Protein AF-A0A7J7PFQ9-F1 (afdb_monomer)

Mean predicted aligned error: 21.82 Å

Solvent-accessible surface area (backbone atoms only — not comparable to full-atom values): 11476 Å² total; per-residue (Å²): 136,80,87,76,77,82,82,80,82,82,79,78,95,66,86,76,50,73,66,57,54,49,54,52,49,53,54,49,49,54,52,49,53,61,56,52,65,67,47,56,62,57,54,53,51,47,50,70,70,69,65,74,73,72,87,82,65,78,82,56,71,82,52,54,67,62,56,54,57,52,52,54,53,51,50,51,51,55,52,50,53,52,51,52,53,52,51,52,53,51,50,54,54,50,51,54,54,51,53,51,53,54,51,50,51,52,50,52,54,50,53,51,50,52,59,59,58,58,75,74,65,91,78,83,97,75,84,88,79,71,77,77,81,73,73,67,90,82,54,88,81,50,50,52,28,34,30,73,70,78,68,50,72,80,44,39,58,68,53,39,61,74,69,64,50,49,53,41,92,88,77,62,50,66,37,62,71,44,81,47,80,87,129

Secondary structure (DSSP, 8-state):
-------------S---HHHHHHHHHHHHHHHHHHHTTTHHHHHHHHHHTT---TT-TTSTTTHHHHHHHHHHHHHHHHHHHHHHHHHHHHHHHHHHHHHHHHHHHHHHHHHHHHHHTTS--------S-TTSSS-STTTTS--EEETTT----B-HHHHHHTTSSB-TTT--B--EEEPP--

pLDDT: mean 70.47, std 18.32, range [36.31, 97.44]

Structure (mmCIF, N/CA/C/O backbone):
data_AF-A0A7J7PFQ9-F1
#
_entry.id   AF-A0A7J7PFQ9-F1
#
loop_
_atom_site.group_PDB
_atom_site.id
_atom_site.type_symbol
_atom_site.label_atom_id
_atom_site.label_alt_id
_atom_site.label_comp_id
_atom_site.label_asym_id
_atom_site.label_entity_id
_atom_site.label_seq_id
_atom_site.pdbx_PDB_ins_code
_atom_site.Cartn_x
_atom_site.Cartn_y
_atom_site.Cartn_z
_atom_site.occupancy
_atom_site.B_iso_or_equiv
_atom_site.auth_seq_id
_atom_site.auth_comp_id
_atom_site.auth_asym_id
_atom_site.auth_atom_id
_atom_site.pdbx_PDB_model_num
ATOM 1 N N . ALA A 1 1 ? 5.786 27.442 20.365 1.00 38.25 1 ALA A N 1
ATOM 2 C CA . ALA A 1 1 ? 6.932 26.515 20.311 1.00 38.25 1 ALA A CA 1
ATOM 3 C C . ALA A 1 1 ? 7.517 26.595 21.694 1.00 38.25 1 ALA A C 1
ATOM 5 O O . ALA A 1 1 ? 8.146 27.590 22.030 1.00 38.25 1 ALA A O 1
ATOM 6 N N . ASP A 1 2 ? 7.086 25.662 22.530 1.00 43.66 2 ASP A N 1
ATOM 7 C CA . ASP A 1 2 ? 7.023 25.884 23.964 1.00 43.66 2 ASP A CA 1
ATOM 8 C C . ASP A 1 2 ? 8.195 25.126 24.584 1.00 43.66 2 ASP A C 1
ATOM 10 O O . ASP A 1 2 ? 8.177 23.898 24.684 1.00 43.66 2 ASP A O 1
ATOM 14 N N . ASP A 1 3 ? 9.240 25.876 24.935 1.00 50.66 3 ASP A N 1
ATOM 15 C CA . ASP A 1 3 ? 10.445 25.398 25.612 1.00 50.66 3 ASP A CA 1
ATOM 16 C C . ASP A 1 3 ? 10.119 25.009 27.060 1.00 50.66 3 ASP A C 1
ATOM 18 O O . ASP A 1 3 ? 10.359 25.746 28.015 1.00 50.66 3 ASP A O 1
ATOM 22 N N . SER A 1 4 ? 9.560 23.816 27.241 1.00 49.84 4 SER A N 1
ATOM 23 C CA . SER A 1 4 ? 9.434 23.176 28.553 1.00 49.84 4 SER A CA 1
ATOM 24 C C . SER A 1 4 ? 10.651 22.285 28.805 1.00 49.84 4 SER A C 1
ATOM 26 O O . SER A 1 4 ? 10.594 21.058 28.777 1.00 49.84 4 SER A O 1
ATOM 28 N N . GLY A 1 5 ? 11.800 22.924 29.035 1.00 45.38 5 GLY A N 1
ATOM 29 C CA . GLY A 1 5 ? 13.004 22.246 29.504 1.00 45.38 5 GLY A CA 1
ATOM 30 C C . GLY A 1 5 ? 12.821 21.750 30.941 1.00 45.38 5 GLY A C 1
ATOM 31 O O . GLY A 1 5 ? 12.887 22.535 31.884 1.00 45.38 5 GLY A O 1
ATOM 32 N N . CYS A 1 6 ? 12.606 20.445 31.128 1.00 42.72 6 CYS A N 1
ATOM 33 C CA . CYS A 1 6 ? 12.670 19.810 32.446 1.00 42.72 6 CYS A CA 1
ATOM 34 C C . CYS A 1 6 ? 14.102 19.895 32.994 1.00 42.72 6 CYS A C 1
ATOM 36 O O . CYS A 1 6 ? 14.990 19.165 32.554 1.00 42.72 6 CYS A O 1
ATOM 38 N N . GLN A 1 7 ? 14.331 20.767 33.977 1.00 38.94 7 GLN A N 1
ATOM 39 C CA . GLN A 1 7 ? 15.587 20.780 34.722 1.00 38.94 7 GLN A CA 1
ATOM 40 C C . GLN A 1 7 ? 15.621 19.603 35.703 1.00 38.94 7 GLN A C 1
ATOM 42 O O . GLN A 1 7 ? 14.862 19.555 36.669 1.00 38.94 7 GLN A O 1
ATOM 47 N N . VAL A 1 8 ? 16.523 18.652 35.461 1.00 41.69 8 VAL A N 1
ATOM 48 C CA . VAL A 1 8 ? 16.817 17.556 36.391 1.00 41.69 8 VAL A CA 1
ATOM 49 C C . VAL A 1 8 ? 17.930 18.017 37.330 1.00 41.69 8 VAL A C 1
ATOM 51 O O . VAL A 1 8 ? 19.089 18.138 36.933 1.00 41.69 8 VAL A O 1
ATOM 54 N N . LYS A 1 9 ? 17.578 18.297 38.587 1.00 55.91 9 LYS A N 1
ATOM 55 C CA . LYS A 1 9 ? 18.532 18.676 39.635 1.00 55.91 9 LYS A CA 1
ATOM 56 C C . LYS A 1 9 ? 19.170 17.413 40.221 1.00 55.91 9 LYS A C 1
ATOM 58 O O . LYS A 1 9 ? 18.553 16.713 41.017 1.00 55.91 9 LYS A O 1
ATOM 63 N N . VAL A 1 10 ? 20.411 17.124 39.832 1.00 53.06 10 VAL A N 1
ATOM 64 C CA . VAL A 1 10 ? 21.211 16.041 40.426 1.00 53.06 10 VAL A CA 1
ATOM 65 C C . VAL A 1 10 ? 21.859 16.560 41.709 1.00 53.06 10 VAL A C 1
ATOM 67 O O . VAL A 1 10 ? 22.799 17.353 41.665 1.00 53.06 10 VAL A O 1
ATOM 70 N N . VAL A 1 11 ? 21.346 16.130 42.861 1.00 54.56 11 VAL A N 1
ATOM 71 C CA . VAL A 1 11 ? 21.927 16.439 44.174 1.00 54.56 11 VAL A CA 1
ATOM 72 C C . VAL A 1 11 ? 23.019 15.408 44.473 1.00 54.56 11 VAL A C 1
ATOM 74 O O . VAL A 1 11 ? 22.751 14.211 44.551 1.00 54.56 11 VAL A O 1
ATOM 77 N N . ARG A 1 12 ? 24.275 15.860 44.591 1.00 49.03 12 ARG A N 1
ATOM 78 C CA . ARG A 1 12 ? 25.405 15.021 45.022 1.00 49.03 12 ARG A CA 1
ATOM 79 C C . ARG A 1 12 ? 25.336 14.799 46.532 1.00 49.03 12 ARG A C 1
ATOM 81 O O . ARG A 1 12 ? 25.173 15.755 47.282 1.00 49.03 12 ARG A O 1
ATOM 88 N N . GLY A 1 13 ? 25.499 13.538 46.936 1.00 51.62 13 GLY A N 1
ATOM 89 C CA . GLY A 1 13 ? 25.404 13.069 48.315 1.00 51.62 13 GLY A CA 1
ATOM 90 C C . GLY A 1 13 ? 26.334 13.812 49.268 1.00 51.62 13 GLY A C 1
ATOM 91 O O . GLY A 1 13 ? 27.550 13.636 49.237 1.00 51.62 13 GLY A O 1
ATOM 92 N N . ARG A 1 14 ? 25.728 14.623 50.132 1.00 52.62 14 ARG A N 1
ATOM 93 C CA . ARG A 1 14 ? 26.316 15.139 51.362 1.00 52.62 14 ARG A CA 1
ATOM 94 C C . ARG A 1 14 ? 25.204 15.072 52.402 1.00 52.62 14 ARG A C 1
ATOM 96 O O . ARG A 1 14 ? 24.177 15.699 52.194 1.00 52.62 14 ARG A O 1
ATOM 103 N N . GLU A 1 15 ? 25.397 14.206 53.396 1.00 60.62 15 GLU A N 1
ATOM 104 C CA . GLU A 1 15 ? 24.632 14.070 54.648 1.00 60.62 15 GLU A CA 1
ATOM 105 C C . GLU A 1 15 ? 23.188 14.588 54.568 1.00 60.62 15 GLU A C 1
ATOM 107 O O . GLU A 1 15 ? 22.884 15.698 54.999 1.00 60.62 15 GLU A O 1
ATOM 112 N N . ALA A 1 16 ? 22.301 13.780 53.977 1.00 55.41 16 ALA A N 1
ATOM 113 C CA . ALA A 1 16 ? 20.877 14.083 53.984 1.00 55.41 16 ALA A CA 1
ATOM 114 C C . ALA A 1 16 ? 20.414 14.170 55.442 1.00 55.41 16 ALA A C 1
ATOM 116 O O . ALA A 1 16 ? 20.502 13.193 56.192 1.00 55.41 16 ALA A O 1
ATOM 117 N N . ASN A 1 17 ? 19.943 15.351 55.842 1.00 71.06 17 ASN A N 1
ATOM 118 C CA . ASN A 1 17 ? 19.283 15.520 57.125 1.00 71.06 17 ASN A CA 1
ATOM 119 C C . ASN A 1 17 ? 18.086 14.563 57.184 1.00 71.06 17 ASN A C 1
ATOM 121 O O . ASN A 1 17 ? 17.382 14.363 56.195 1.00 71.06 17 ASN A O 1
ATOM 125 N N . LEU A 1 18 ? 17.843 13.978 58.357 1.00 73.56 18 LEU A N 1
ATOM 126 C CA . LEU A 1 18 ? 16.784 12.984 58.577 1.00 73.56 18 LEU A CA 1
ATOM 127 C C . LEU A 1 18 ? 15.396 13.513 58.147 1.00 73.56 18 LEU A C 1
ATOM 129 O O . LEU A 1 18 ? 14.551 12.751 57.682 1.00 73.56 18 LEU A O 1
ATOM 133 N N . SER A 1 19 ? 15.203 14.834 58.211 1.00 78.38 19 SER A N 1
ATOM 134 C CA . SER A 1 19 ? 14.019 15.545 57.719 1.00 78.38 19 SER A CA 1
ATOM 135 C C . SER A 1 19 ? 13.888 15.582 56.190 1.00 78.38 19 SER A C 1
ATOM 137 O O . SER A 1 19 ? 12.778 15.466 55.680 1.00 78.38 19 SER A O 1
ATOM 139 N N . GLU A 1 20 ? 14.986 15.702 55.439 1.00 77.50 20 GLU A N 1
ATOM 140 C CA . GLU A 1 20 ? 14.947 15.646 53.970 1.00 77.50 20 GLU A CA 1
ATOM 141 C C . GLU A 1 20 ? 14.653 14.225 53.484 1.00 77.50 20 GLU A C 1
ATOM 143 O O . GLU A 1 20 ? 13.899 14.043 52.531 1.00 77.50 20 GLU A O 1
ATOM 148 N N . LEU A 1 21 ? 15.185 13.209 54.173 1.00 78.31 21 LEU A N 1
ATOM 149 C CA . LEU A 1 21 ? 14.878 11.811 53.870 1.00 78.31 21 LEU A CA 1
ATOM 150 C C . LEU A 1 21 ? 13.391 11.499 54.106 1.00 78.31 21 LEU A C 1
ATOM 152 O O . LEU A 1 21 ? 12.777 10.811 53.292 1.00 78.31 21 LEU A O 1
ATOM 156 N N . ALA A 1 22 ? 12.806 12.040 55.180 1.00 83.50 22 ALA A N 1
ATOM 157 C CA . ALA A 1 22 ? 11.377 11.912 55.459 1.00 83.50 22 ALA A CA 1
ATOM 158 C C . ALA A 1 22 ? 10.523 12.563 54.358 1.00 83.50 22 ALA A C 1
ATOM 160 O O . ALA A 1 22 ? 9.613 11.921 53.841 1.00 83.50 22 ALA A O 1
ATOM 161 N N . ALA A 1 23 ? 10.877 13.775 53.918 1.00 85.12 23 ALA A N 1
ATOM 162 C CA . ALA A 1 23 ? 10.176 14.455 52.826 1.00 85.12 23 ALA A CA 1
ATOM 163 C C . ALA A 1 23 ? 10.271 13.683 51.495 1.00 85.12 23 ALA A C 1
ATOM 165 O O . ALA A 1 23 ? 9.302 13.599 50.738 1.00 85.12 23 ALA A O 1
ATOM 166 N N . VAL A 1 24 ? 11.425 13.069 51.210 1.00 83.06 24 VAL A N 1
ATOM 167 C CA . VAL A 1 24 ? 11.592 12.213 50.027 1.00 83.06 24 VAL A CA 1
ATOM 168 C C . VAL A 1 24 ? 10.737 10.947 50.135 1.00 83.06 24 VAL A C 1
ATOM 170 O O . VAL A 1 24 ? 10.110 10.566 49.146 1.00 83.06 24 VAL A O 1
ATOM 173 N N . LEU A 1 25 ? 10.657 10.317 51.311 1.00 85.62 25 LEU A N 1
ATOM 174 C CA . LEU A 1 25 ? 9.819 9.133 51.529 1.00 85.62 25 LEU A CA 1
ATOM 175 C C . LEU A 1 25 ? 8.327 9.445 51.390 1.00 85.62 25 LEU A C 1
ATOM 177 O O . LEU A 1 25 ? 7.631 8.706 50.697 1.00 85.62 25 LEU A O 1
ATOM 181 N N . GLU A 1 26 ? 7.852 10.558 51.952 1.00 86.62 26 GLU A N 1
ATOM 182 C CA . GLU A 1 26 ? 6.463 11.004 51.777 1.00 86.62 26 GLU A CA 1
ATOM 183 C C . GLU A 1 26 ? 6.148 11.271 50.301 1.00 86.62 26 GLU A C 1
ATOM 185 O O . GLU A 1 26 ? 5.133 10.800 49.787 1.00 86.62 26 GLU A O 1
ATOM 190 N N . SER A 1 27 ? 7.064 11.926 49.576 1.00 80.06 27 SER A N 1
ATOM 191 C CA . SER A 1 27 ? 6.895 12.159 48.136 1.00 80.06 27 SER A CA 1
ATOM 192 C C . SER A 1 27 ? 6.859 10.857 47.321 1.00 80.06 27 SER A C 1
ATOM 194 O O . SER A 1 27 ? 6.116 10.754 46.341 1.00 80.06 27 SER A O 1
ATOM 196 N N . GLN A 1 28 ? 7.618 9.832 47.731 1.00 80.19 28 GLN A N 1
ATOM 197 C CA . GLN A 1 28 ? 7.558 8.506 47.115 1.00 80.19 28 GLN A CA 1
ATOM 198 C C . GLN A 1 28 ? 6.255 7.781 47.440 1.00 80.19 28 GLN A C 1
ATOM 200 O O . GLN A 1 28 ? 5.709 7.099 46.571 1.00 80.19 28 GLN A O 1
ATOM 205 N N . GLN A 1 29 ? 5.758 7.918 48.666 1.00 81.56 29 GLN A N 1
ATOM 206 C CA . GLN A 1 29 ? 4.527 7.276 49.096 1.00 81.56 29 GLN A CA 1
ATOM 207 C C . GLN A 1 29 ? 3.319 7.867 48.362 1.00 81.56 29 GLN A C 1
ATOM 209 O O . GLN A 1 29 ? 2.530 7.113 47.800 1.00 81.56 29 GLN A O 1
ATOM 214 N N . GLU A 1 30 ? 3.256 9.193 48.208 1.00 81.56 30 GLU A N 1
ATOM 215 C CA . GLU A 1 30 ? 2.220 9.845 47.399 1.00 81.56 3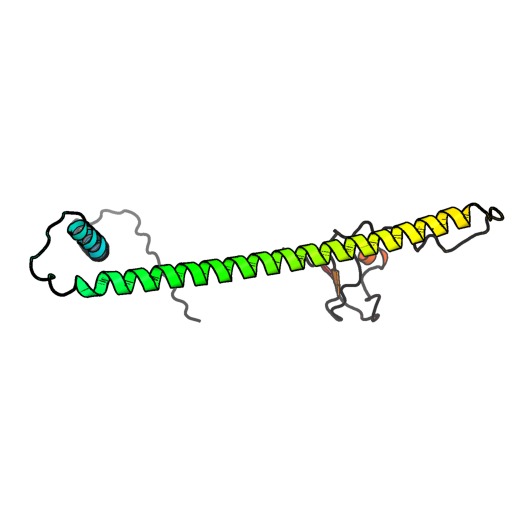0 GLU A CA 1
ATOM 216 C C . GLU A 1 30 ? 2.314 9.458 45.909 1.00 81.56 30 GLU A C 1
ATOM 218 O O . GLU A 1 30 ? 1.300 9.260 45.232 1.00 81.56 30 GLU A O 1
ATOM 223 N N . TYR A 1 31 ? 3.532 9.304 45.374 1.00 75.31 31 TYR A N 1
ATOM 224 C CA . TYR A 1 31 ? 3.727 8.818 44.006 1.00 75.31 31 TYR A CA 1
ATOM 225 C C . TYR A 1 31 ? 3.228 7.376 43.827 1.00 75.31 31 TYR A C 1
ATOM 227 O O . TYR A 1 31 ? 2.591 7.069 42.814 1.00 75.31 31 TYR A O 1
ATOM 235 N N . ASN A 1 32 ? 3.483 6.503 44.805 1.00 74.44 32 ASN A N 1
ATOM 236 C CA . ASN A 1 32 ? 2.987 5.129 44.800 1.00 74.44 32 ASN A CA 1
ATOM 237 C C . ASN A 1 32 ? 1.455 5.083 44.918 1.00 74.44 32 ASN A C 1
ATOM 239 O O . ASN A 1 32 ? 0.825 4.400 44.113 1.00 74.44 32 ASN A O 1
ATOM 243 N N . ASP A 1 33 ? 0.843 5.895 45.782 1.00 73.8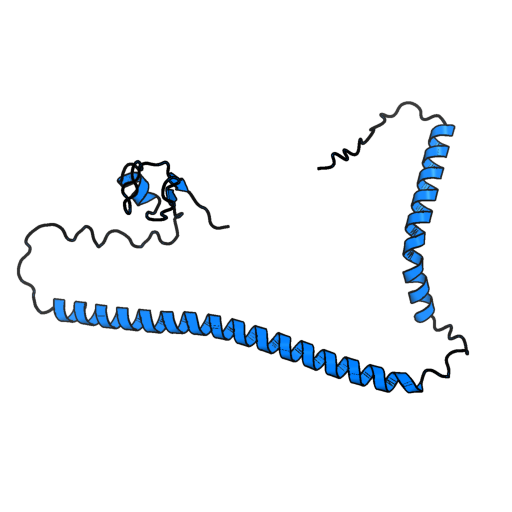1 33 ASP A N 1
ATOM 244 C CA . ASP A 1 33 ? -0.621 5.976 45.903 1.00 73.81 33 ASP A CA 1
ATOM 245 C C . ASP A 1 33 ? -1.283 6.468 44.601 1.00 73.81 33 ASP A C 1
ATOM 247 O O . ASP A 1 33 ? -2.296 5.920 44.151 1.00 73.81 33 ASP A O 1
ATOM 251 N N . ARG A 1 34 ? -0.682 7.448 43.903 1.00 73.12 34 ARG A N 1
ATOM 252 C CA . ARG A 1 34 ? -1.160 7.867 42.568 1.00 73.12 34 ARG A CA 1
ATOM 253 C C . ARG A 1 34 ? -0.965 6.792 41.498 1.00 73.12 34 ARG A C 1
ATOM 255 O O . ARG A 1 34 ? -1.749 6.734 40.545 1.00 73.12 34 ARG A O 1
ATOM 262 N N . ARG A 1 35 ? 0.076 5.962 41.611 1.00 63.34 35 ARG A N 1
ATOM 263 C CA . ARG A 1 35 ? 0.323 4.839 40.695 1.00 63.34 35 ARG A CA 1
ATOM 264 C C . ARG A 1 35 ? -0.707 3.728 40.901 1.00 63.34 35 ARG A C 1
ATOM 266 O O . ARG A 1 35 ? -1.243 3.221 39.911 1.00 63.34 35 ARG A O 1
ATOM 273 N N . ASP A 1 36 ? -1.035 3.409 42.146 1.00 61.03 36 ASP A N 1
ATOM 274 C CA . ASP A 1 36 ? -1.992 2.355 42.491 1.00 61.03 36 ASP A CA 1
ATOM 275 C C . ASP A 1 36 ? -3.451 2.781 42.264 1.00 61.03 36 ASP A C 1
ATOM 277 O O . ASP A 1 36 ? -4.284 1.951 41.894 1.00 61.03 36 ASP A O 1
ATOM 281 N N . GLY A 1 37 ? -3.751 4.087 42.274 1.00 57.50 37 GLY A N 1
ATOM 282 C CA . GLY A 1 37 ? -5.037 4.628 41.812 1.00 57.50 37 GLY A CA 1
ATOM 283 C C . GLY A 1 37 ? -5.394 4.276 40.354 1.00 57.50 37 GLY A C 1
ATOM 284 O O . GLY A 1 37 ? -6.573 4.205 40.004 1.00 57.50 37 GLY A O 1
ATOM 285 N N . ARG A 1 38 ? -4.407 3.967 39.493 1.00 51.22 38 ARG A N 1
ATOM 286 C CA . ARG A 1 38 ? -4.648 3.438 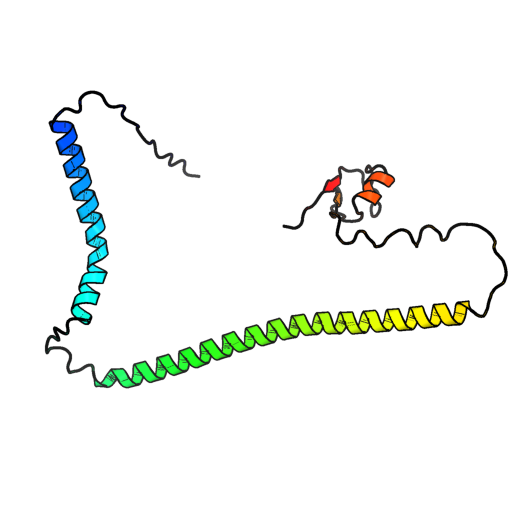38.131 1.00 51.22 38 ARG A CA 1
ATOM 287 C C . ARG A 1 38 ? -4.902 1.925 38.088 1.00 51.22 38 ARG A C 1
ATOM 289 O O . ARG A 1 38 ? -5.435 1.445 37.086 1.00 51.22 38 ARG A O 1
ATOM 296 N N . GLN A 1 39 ? -4.586 1.175 39.148 1.00 49.62 39 GLN A N 1
ATOM 297 C CA . GLN A 1 39 ? -4.822 -0.276 39.228 1.00 49.62 39 GLN A CA 1
ATOM 298 C C . GLN A 1 39 ? -6.235 -0.662 39.704 1.00 49.62 39 GLN A C 1
ATOM 300 O O . GLN A 1 39 ? -6.595 -1.839 39.654 1.00 49.62 39 GLN A O 1
ATOM 305 N N . SER A 1 40 ? -7.091 0.305 40.058 1.00 53.53 40 SER A N 1
ATOM 306 C CA . SER A 1 40 ? -8.512 0.073 40.396 1.00 53.53 40 SER A CA 1
ATOM 307 C C . SER A 1 40 ? -9.301 -0.650 39.280 1.00 53.53 40 SER A C 1
ATOM 309 O O . SER A 1 40 ? -10.247 -1.403 39.535 1.00 53.53 40 SER A O 1
ATOM 311 N N . THR A 1 41 ? -8.855 -0.532 38.025 1.00 56.09 41 THR A N 1
ATOM 312 C CA . THR A 1 41 ? -9.438 -1.269 36.892 1.00 56.09 41 THR A CA 1
ATOM 313 C C . THR A 1 41 ? -9.156 -2.774 36.947 1.00 56.09 41 THR A C 1
ATOM 315 O O . THR A 1 41 ? -10.035 -3.564 36.609 1.00 56.09 41 THR A O 1
ATOM 318 N N . LEU A 1 42 ? -7.988 -3.203 37.440 1.00 54.56 42 LEU A N 1
ATOM 319 C CA . LEU A 1 42 ? -7.659 -4.626 37.577 1.00 54.56 42 LEU A CA 1
ATOM 320 C C . LEU A 1 42 ? -8.345 -5.275 38.782 1.00 54.56 42 LEU A C 1
ATOM 322 O O . LEU A 1 42 ? -8.733 -6.437 38.688 1.00 54.56 42 LEU A O 1
ATOM 326 N N . GLN A 1 43 ? -8.591 -4.536 39.869 1.00 55.44 43 GLN A N 1
ATOM 327 C CA . GLN A 1 43 ? -9.437 -5.035 40.964 1.00 55.44 43 GLN A CA 1
ATOM 328 C C . GLN A 1 43 ? -10.895 -5.225 40.525 1.00 55.44 43 GLN A C 1
ATOM 330 O O . GLN A 1 43 ? -11.522 -6.215 40.900 1.00 55.44 43 GLN A O 1
ATOM 335 N N . THR A 1 44 ? -11.410 -4.343 39.662 1.00 58.41 44 THR A N 1
ATOM 336 C CA . THR A 1 44 ? -12.746 -4.503 39.061 1.00 58.41 44 THR A CA 1
ATOM 337 C C . THR A 1 44 ? -12.815 -5.766 38.192 1.00 58.41 44 THR A C 1
ATOM 339 O O . THR A 1 44 ? -13.779 -6.524 38.269 1.00 58.41 44 THR A O 1
ATOM 342 N N . VAL A 1 45 ? -11.765 -6.055 37.414 1.00 60.34 45 VAL A N 1
ATOM 343 C CA . VAL A 1 45 ? -11.672 -7.305 36.635 1.00 60.34 45 VAL A CA 1
ATOM 344 C C . VAL A 1 45 ? -11.534 -8.527 37.551 1.00 60.34 45 VAL A C 1
ATOM 346 O O . VAL A 1 45 ? -12.168 -9.549 37.299 1.00 60.34 45 VAL A O 1
ATOM 349 N N . GLY A 1 46 ? -10.789 -8.414 38.653 1.00 59.00 46 GLY A N 1
ATOM 350 C CA . GLY A 1 46 ? -10.689 -9.452 39.678 1.00 59.00 46 GLY A CA 1
ATOM 351 C C . GLY A 1 46 ? -12.045 -9.814 40.289 1.00 59.00 46 GLY A C 1
ATOM 352 O O . GLY A 1 46 ? -12.353 -10.997 40.399 1.00 59.00 46 GLY A O 1
ATOM 353 N N . GLN A 1 47 ? -12.894 -8.826 40.593 1.00 57.09 47 GLN A N 1
ATOM 354 C CA . GLN A 1 47 ? -14.252 -9.060 41.109 1.00 57.09 47 GLN A CA 1
ATOM 355 C C . GLN A 1 47 ? -15.214 -9.668 40.073 1.00 57.09 47 GLN A C 1
ATOM 357 O O . GLN A 1 47 ? -16.119 -10.415 40.442 1.00 57.09 47 GLN A O 1
ATOM 362 N N . ILE A 1 48 ? -15.003 -9.411 38.777 1.00 59.94 48 ILE A N 1
ATOM 363 C CA . ILE A 1 48 ? -15.761 -10.060 37.692 1.00 59.94 48 ILE A CA 1
ATOM 364 C C . ILE A 1 48 ? -15.363 -11.541 37.553 1.00 59.94 48 ILE A C 1
ATOM 366 O O . ILE A 1 48 ? -16.204 -12.374 37.214 1.00 59.94 48 ILE A O 1
ATOM 370 N N . ILE A 1 49 ? -14.106 -11.888 37.849 1.00 62.75 49 ILE A N 1
ATOM 371 C CA . ILE A 1 49 ? -13.588 -13.262 37.760 1.00 62.75 49 ILE A CA 1
ATOM 372 C C . ILE A 1 49 ? -13.910 -14.080 39.025 1.00 62.75 49 ILE A C 1
ATOM 374 O O . ILE A 1 49 ? -14.184 -15.273 38.916 1.00 62.75 49 ILE A O 1
ATOM 378 N N . THR A 1 50 ? -13.941 -13.471 40.217 1.00 60.88 50 THR A N 1
ATOM 379 C CA . THR A 1 50 ? -14.164 -14.184 41.495 1.00 60.88 50 THR A CA 1
ATOM 380 C C . THR A 1 50 ? -15.632 -14.459 41.843 1.00 60.88 50 THR A C 1
ATOM 382 O O . THR A 1 50 ? -15.919 -14.985 42.915 1.00 60.88 50 THR A O 1
ATOM 385 N N . GLY A 1 51 ? -16.579 -14.189 40.939 1.00 49.00 51 GLY A N 1
ATOM 386 C CA . GLY A 1 51 ? -17.929 -14.764 41.026 1.00 49.00 51 GLY A CA 1
ATOM 387 C C . GLY A 1 51 ? -18.835 -14.200 42.128 1.00 49.00 51 GLY A C 1
ATOM 388 O O . GLY A 1 51 ? -19.879 -14.789 42.407 1.00 49.00 51 GLY A O 1
ATOM 389 N N . GLY A 1 52 ? -18.501 -13.048 42.716 1.00 51.50 52 GLY A N 1
ATOM 390 C CA . GLY A 1 52 ? -19.377 -12.311 43.634 1.00 51.50 52 GLY A CA 1
ATOM 391 C C . GLY A 1 52 ? -20.554 -11.667 42.894 1.00 51.50 52 GLY A C 1
ATOM 392 O O . GLY A 1 52 ? -20.570 -10.464 42.646 1.00 51.50 52 GLY A O 1
ATOM 393 N N . ARG A 1 53 ? -21.529 -12.473 42.468 1.00 53.16 53 ARG A N 1
ATOM 394 C CA . ARG A 1 53 ? -22.675 -12.021 41.670 1.00 53.16 53 ARG A CA 1
ATOM 395 C C . ARG A 1 53 ? -23.727 -11.394 42.592 1.00 53.16 53 ARG A C 1
ATOM 397 O O . ARG A 1 53 ? -24.534 -12.102 43.182 1.00 53.16 53 ARG A O 1
ATOM 404 N N . HIS A 1 54 ? -23.735 -10.065 42.710 1.00 54.12 54 HIS A N 1
ATOM 405 C CA . HIS A 1 54 ? -24.836 -9.352 43.363 1.00 54.12 54 HIS A CA 1
ATOM 406 C C . HIS A 1 54 ? -26.153 -9.601 42.607 1.00 54.12 54 HIS A C 1
ATOM 408 O O . HIS A 1 54 ? -26.251 -9.418 41.392 1.00 54.12 54 HIS A O 1
ATOM 414 N N . GLU A 1 55 ? -27.180 -9.996 43.353 1.00 58.66 55 GLU A N 1
ATOM 415 C CA . GLU A 1 55 ? -28.490 -10.501 42.908 1.00 58.66 55 GLU A CA 1
ATOM 416 C C . GLU A 1 55 ? -29.376 -9.476 42.158 1.00 58.66 55 GLU A C 1
ATOM 418 O O . GLU A 1 55 ? -30.517 -9.755 41.795 1.00 58.66 55 GLU A O 1
ATOM 423 N N . GLY A 1 56 ? -28.855 -8.278 41.871 1.00 56.47 56 GLY A N 1
ATOM 424 C CA . GLY A 1 56 ? -29.615 -7.155 41.315 1.00 56.47 56 GLY A CA 1
ATOM 425 C C . GLY A 1 56 ? -29.817 -7.152 39.794 1.00 56.47 56 GLY A C 1
ATOM 426 O O . GLY A 1 56 ? -30.619 -6.363 39.298 1.00 56.47 56 GLY A O 1
ATOM 427 N N . HIS A 1 57 ? -29.138 -8.010 39.023 1.00 51.59 57 HIS A N 1
ATOM 428 C CA . HIS A 1 57 ? -29.071 -7.866 37.556 1.00 51.59 57 HIS A CA 1
ATOM 429 C C . HIS A 1 57 ? -29.920 -8.864 36.747 1.00 51.59 57 HIS A C 1
ATOM 431 O O . HIS A 1 57 ? -29.613 -9.173 35.600 1.00 51.59 57 HIS A O 1
ATOM 437 N N . ARG A 1 58 ? -31.036 -9.356 37.299 1.00 55.16 58 ARG A N 1
ATOM 438 C CA . ARG A 1 58 ? -31.883 -10.370 36.633 1.00 55.16 58 ARG A CA 1
ATOM 439 C C . ARG A 1 58 ? -32.752 -9.843 35.475 1.00 55.16 58 ARG A C 1
ATOM 441 O O . ARG A 1 58 ? -33.362 -10.624 34.754 1.00 55.16 58 ARG A O 1
ATOM 448 N N . LYS A 1 59 ? -32.827 -8.521 35.261 1.00 58.69 59 LYS A N 1
ATOM 449 C CA . LYS A 1 59 ? -33.659 -7.917 34.194 1.00 58.69 59 LYS A CA 1
ATOM 450 C C . LYS A 1 59 ? -32.945 -7.735 32.845 1.00 58.69 59 LYS A C 1
ATOM 452 O O . LYS A 1 59 ? -33.623 -7.491 31.851 1.00 58.69 59 LYS A O 1
ATOM 457 N N . THR A 1 60 ? -31.620 -7.883 32.767 1.00 56.88 60 THR A N 1
ATOM 458 C CA . THR A 1 60 ? -30.853 -7.676 31.518 1.00 56.88 60 THR A CA 1
ATOM 459 C C . THR A 1 60 ? -30.604 -8.943 30.700 1.00 56.88 60 THR A C 1
ATOM 461 O O . THR A 1 60 ? -30.146 -8.843 29.562 1.00 56.88 60 THR A O 1
ATOM 464 N N . GLU A 1 61 ? -30.974 -10.126 31.199 1.00 55.66 61 GLU A N 1
ATOM 465 C CA . GLU A 1 61 ? -30.741 -11.398 30.495 1.00 55.66 61 GLU A CA 1
ATOM 466 C C . GLU A 1 61 ? -31.472 -11.493 29.143 1.00 55.66 61 GLU A C 1
ATOM 468 O O . GLU A 1 61 ? -31.033 -12.208 28.246 1.00 55.66 61 GLU A O 1
ATOM 473 N N . LYS A 1 62 ? -32.530 -10.695 28.936 1.00 60.28 62 LYS A N 1
ATOM 474 C CA . LYS A 1 62 ? -33.278 -10.656 27.669 1.00 60.28 62 LYS A CA 1
ATOM 475 C C . LYS A 1 62 ? -32.565 -9.900 26.536 1.00 60.28 62 LYS A C 1
ATOM 477 O O . LYS A 1 62 ? -32.928 -10.092 25.380 1.00 60.28 62 LYS A O 1
ATOM 482 N N . PHE A 1 63 ? -31.558 -9.069 26.829 1.00 60.88 63 PHE A N 1
ATOM 483 C CA . PHE A 1 63 ? -30.875 -8.242 25.815 1.00 60.88 63 PHE A CA 1
ATOM 484 C C . PHE A 1 63 ? -29.533 -8.817 25.331 1.00 60.88 63 PHE A C 1
ATOM 486 O O . PHE A 1 63 ? -29.045 -8.432 24.268 1.00 60.88 63 PHE A O 1
ATOM 493 N N . LEU A 1 64 ? -28.967 -9.788 26.055 1.00 61.44 64 LEU A N 1
ATOM 494 C CA . LEU A 1 64 ? -27.737 -10.494 25.679 1.00 61.44 64 LEU A CA 1
ATOM 495 C C . LEU A 1 64 ? -27.775 -11.172 24.291 1.00 61.44 64 LEU A C 1
ATOM 497 O O . LEU A 1 64 ? -26.794 -11.031 23.556 1.00 61.44 64 LEU A O 1
ATOM 501 N N . PRO A 1 65 ? -28.860 -11.857 23.865 1.00 71.12 65 PRO A N 1
ATOM 502 C CA . PRO A 1 65 ? -28.851 -12.534 22.567 1.00 71.12 65 PRO A CA 1
ATOM 503 C C . PRO A 1 65 ? -28.839 -11.546 21.394 1.00 71.12 65 PRO A C 1
ATOM 505 O O . PRO A 1 65 ? -28.227 -11.818 20.364 1.00 71.12 65 PRO A O 1
ATOM 508 N N . VAL A 1 66 ? -29.455 -10.370 21.557 1.00 77.50 66 VAL A N 1
ATOM 509 C CA . VAL A 1 66 ? -29.500 -9.345 20.504 1.00 77.50 66 VAL A CA 1
ATOM 510 C C . VAL A 1 66 ? -28.114 -8.736 20.288 1.00 77.50 66 VAL A C 1
ATOM 512 O O . VAL A 1 66 ? -27.674 -8.599 19.146 1.00 77.50 66 VAL A O 1
ATOM 515 N N . GLY A 1 67 ? -27.390 -8.443 21.373 1.00 77.25 67 GLY A N 1
ATOM 516 C CA . GLY A 1 67 ? -26.019 -7.933 21.293 1.00 77.25 67 GLY A CA 1
ATOM 517 C C . GLY A 1 67 ? -25.062 -8.908 20.601 1.00 77.25 67 GLY A C 1
ATOM 518 O O . GLY A 1 67 ? -24.281 -8.495 19.745 1.00 77.25 67 GLY A O 1
ATOM 519 N N . ALA A 1 68 ? -25.169 -10.206 20.904 1.00 83.7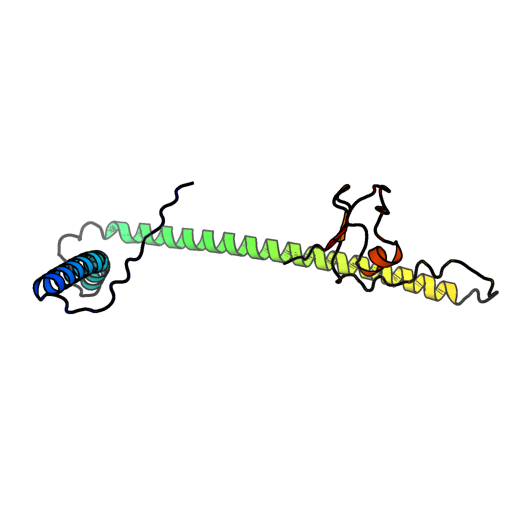5 68 ALA A N 1
ATOM 520 C CA . ALA A 1 68 ? -24.306 -11.236 20.325 1.00 83.75 68 ALA A CA 1
ATOM 521 C C . ALA A 1 68 ? -24.492 -11.397 18.804 1.00 83.75 68 ALA A C 1
ATOM 523 O O . ALA A 1 68 ? -23.521 -11.537 18.064 1.00 83.75 68 ALA A O 1
ATOM 524 N N . VAL A 1 69 ? -25.729 -11.334 18.302 1.00 87.12 69 VAL A N 1
ATOM 525 C CA . VAL A 1 69 ? -25.984 -11.458 16.855 1.00 87.12 69 VAL A CA 1
ATOM 526 C C . VAL A 1 69 ? -25.425 -10.255 16.084 1.00 87.12 69 VAL A C 1
ATOM 528 O O . VAL A 1 69 ? -24.900 -10.415 14.978 1.00 87.12 69 VAL A O 1
ATOM 531 N N . ILE A 1 70 ? -25.499 -9.052 16.661 1.00 88.19 70 ILE A N 1
ATOM 532 C CA . ILE A 1 70 ? -24.993 -7.826 16.028 1.00 88.19 70 ILE A CA 1
ATOM 533 C C . ILE A 1 70 ? -23.463 -7.851 15.936 1.00 88.19 70 ILE A C 1
ATOM 535 O O . ILE A 1 70 ? -22.914 -7.553 14.873 1.00 88.19 70 ILE A O 1
ATOM 539 N N . THR A 1 71 ? -22.764 -8.250 17.002 1.00 88.75 71 THR A N 1
ATOM 540 C CA . THR A 1 71 ? -21.292 -8.291 17.005 1.00 88.75 71 THR A CA 1
ATOM 541 C C . THR A 1 71 ? -20.743 -9.331 16.033 1.00 88.75 71 THR A C 1
ATOM 543 O O . THR A 1 71 ? -19.798 -9.032 15.304 1.00 88.75 71 THR A O 1
ATOM 546 N N . VAL A 1 72 ? -21.369 -10.510 15.934 1.00 89.75 72 VAL A N 1
ATOM 547 C CA . VAL A 1 72 ? -20.970 -11.549 14.968 1.00 89.75 72 VAL A CA 1
ATOM 548 C C . VAL A 1 72 ? -21.152 -11.064 13.527 1.00 89.75 72 VAL A C 1
ATOM 550 O O . VAL A 1 72 ? -20.262 -11.251 12.695 1.00 89.75 72 VAL A O 1
ATOM 553 N N . ARG A 1 73 ? -22.267 -10.385 13.225 1.00 90.81 73 ARG A N 1
ATOM 554 C CA . ARG A 1 73 ? -22.519 -9.827 11.885 1.00 90.81 73 ARG A CA 1
ATOM 555 C C . ARG A 1 73 ? -21.543 -8.713 11.517 1.00 90.81 73 ARG A C 1
ATOM 557 O O . ARG A 1 73 ? -21.052 -8.696 10.389 1.00 90.81 73 ARG A O 1
ATOM 564 N N . LEU A 1 74 ? -21.236 -7.816 12.453 1.00 90.88 74 LEU A N 1
ATOM 565 C CA . LEU A 1 74 ? -20.252 -6.752 12.241 1.00 90.88 74 LEU A CA 1
ATOM 566 C C . LEU A 1 74 ? -18.843 -7.316 12.044 1.00 90.88 74 LEU A C 1
ATOM 568 O O . LEU A 1 74 ? -18.138 -6.881 11.137 1.00 90.88 74 LEU A O 1
ATOM 572 N N . ALA A 1 75 ? -18.450 -8.319 12.833 1.00 92.31 75 ALA A N 1
ATOM 573 C CA . ALA A 1 75 ? -17.157 -8.979 12.691 1.00 92.31 75 ALA A CA 1
ATOM 574 C C . ALA A 1 75 ? -17.000 -9.641 11.311 1.00 92.31 75 ALA A C 1
ATOM 576 O O . ALA A 1 75 ? -15.967 -9.474 10.662 1.00 92.31 75 ALA A O 1
ATOM 577 N N . TRP A 1 76 ? -18.042 -10.323 10.822 1.00 93.25 76 TRP A N 1
ATOM 578 C CA . TRP A 1 76 ? -18.057 -10.897 9.472 1.00 93.25 76 TRP A CA 1
ATOM 579 C C . TRP A 1 76 ? -17.950 -9.836 8.374 1.00 93.25 76 TRP A C 1
ATOM 581 O O . TRP A 1 76 ? -17.182 -10.010 7.429 1.00 93.25 76 TRP A O 1
ATOM 591 N N . TRP A 1 77 ? -18.670 -8.719 8.503 1.00 95.56 77 TRP A N 1
ATOM 592 C CA . TRP A 1 77 ? -18.594 -7.615 7.542 1.00 95.56 77 TRP A CA 1
ATOM 593 C C . TRP A 1 77 ? -17.204 -6.978 7.498 1.00 95.56 77 TRP A C 1
ATOM 595 O O . TRP A 1 77 ? -16.634 -6.812 6.420 1.00 95.56 77 TRP A O 1
ATOM 605 N N . LEU A 1 78 ? -16.629 -6.665 8.659 1.00 92.81 78 LEU A N 1
ATOM 606 C CA . LEU A 1 78 ? -15.298 -6.064 8.751 1.00 92.81 78 LEU A CA 1
ATOM 607 C C . LEU A 1 78 ? -14.212 -7.018 8.236 1.00 92.81 78 LEU A C 1
ATOM 609 O O . LEU A 1 78 ? -13.335 -6.598 7.478 1.00 92.81 78 LEU A O 1
ATOM 613 N N . GLY A 1 79 ? -14.310 -8.309 8.570 1.00 94.38 79 GLY A N 1
ATOM 614 C CA . GLY A 1 79 ? -13.420 -9.343 8.044 1.00 94.38 79 GLY A CA 1
ATOM 615 C C . GLY A 1 79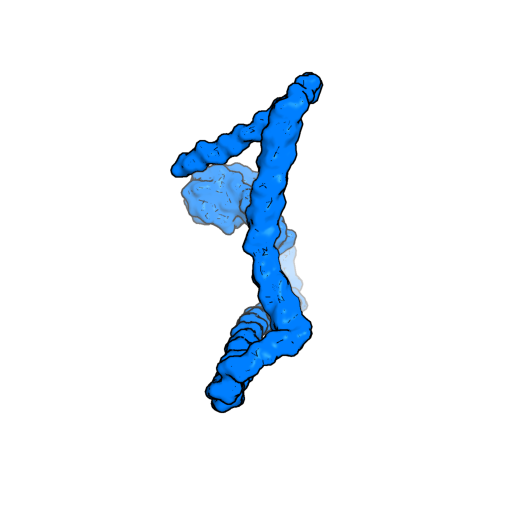 ? -13.530 -9.499 6.523 1.00 94.38 79 GLY A C 1
ATOM 616 O O . GLY A 1 79 ? -12.513 -9.548 5.827 1.00 94.38 79 GLY A O 1
ATOM 617 N N . GLY A 1 80 ? -14.754 -9.505 5.988 1.00 96.00 80 GLY A N 1
ATOM 618 C CA . GLY A 1 80 ? -15.015 -9.604 4.552 1.00 96.00 80 GLY A CA 1
ATOM 619 C C . GLY A 1 80 ? -14.472 -8.410 3.763 1.00 96.00 80 GLY A C 1
ATOM 620 O O . GLY A 1 80 ? -13.774 -8.596 2.764 1.00 96.00 80 GLY A O 1
ATOM 621 N N . VAL A 1 81 ? -14.722 -7.184 4.235 1.00 96.12 81 VAL A N 1
ATOM 622 C CA . VAL A 1 81 ? -14.220 -5.956 3.593 1.00 96.12 81 VAL A CA 1
ATOM 623 C C . VAL A 1 81 ? -12.691 -5.899 3.637 1.00 96.12 81 VAL A C 1
ATOM 625 O O . VAL A 1 81 ? -12.061 -5.611 2.618 1.00 96.12 81 VAL A O 1
ATOM 628 N N . GLY A 1 82 ? -12.079 -6.223 4.781 1.00 95.38 82 GLY A N 1
ATOM 629 C CA . GLY A 1 82 ? -10.621 -6.271 4.912 1.00 95.38 82 GLY A CA 1
ATOM 630 C C . GLY A 1 82 ? -9.977 -7.272 3.947 1.00 95.38 82 GLY A C 1
ATOM 631 O O . GLY A 1 82 ? -9.042 -6.924 3.221 1.00 95.38 82 GLY A O 1
ATOM 632 N N . SER A 1 83 ? -10.527 -8.488 3.872 1.00 95.50 83 SER A N 1
ATOM 633 C CA . SER A 1 83 ? -10.074 -9.525 2.936 1.00 95.50 83 SER A CA 1
ATOM 634 C C . SER A 1 83 ? -10.189 -9.072 1.473 1.00 95.50 83 SER A C 1
ATOM 636 O O . SER A 1 83 ? -9.230 -9.183 0.704 1.00 95.50 83 SER A O 1
ATOM 638 N N . LEU A 1 84 ? -11.315 -8.456 1.091 1.00 96.38 84 LEU A N 1
ATOM 639 C CA . LEU A 1 84 ? -11.531 -7.947 -0.266 1.00 96.38 84 LEU A CA 1
ATOM 640 C C . LEU A 1 84 ? -10.488 -6.892 -0.670 1.00 96.38 84 LEU A C 1
ATOM 642 O O . LEU A 1 84 ? -9.984 -6.912 -1.797 1.00 96.38 84 LEU A O 1
ATOM 646 N N . LEU A 1 85 ? -10.131 -5.982 0.241 1.00 96.00 85 LEU A N 1
ATOM 647 C CA . LEU A 1 85 ? -9.113 -4.960 -0.019 1.00 96.00 85 LEU A CA 1
ATOM 648 C C . LEU A 1 85 ? -7.718 -5.568 -0.210 1.00 96.00 85 LEU A C 1
ATOM 650 O O . LEU A 1 85 ? -6.982 -5.134 -1.103 1.00 96.00 85 LEU A O 1
ATOM 654 N N . LEU A 1 86 ? -7.366 -6.597 0.568 1.00 95.88 86 LEU A N 1
ATOM 655 C CA . LEU A 1 86 ? -6.102 -7.323 0.416 1.00 95.88 86 LEU A CA 1
ATOM 656 C C . LEU A 1 86 ? -6.019 -8.022 -0.944 1.00 95.88 86 LEU A C 1
ATOM 658 O O . LEU A 1 86 ? -5.034 -7.840 -1.664 1.00 95.88 86 LEU A O 1
ATOM 662 N N . VAL A 1 87 ? -7.077 -8.736 -1.341 1.00 97.44 87 VAL A N 1
ATOM 663 C CA . VAL A 1 87 ? -7.158 -9.394 -2.655 1.00 97.44 87 VAL A CA 1
ATOM 664 C C . VAL A 1 87 ? -7.030 -8.370 -3.779 1.00 97.44 87 VAL A C 1
ATOM 666 O O . VAL A 1 87 ? -6.254 -8.565 -4.712 1.00 97.44 87 VAL A O 1
ATOM 669 N N . ARG A 1 88 ? -7.723 -7.231 -3.682 1.00 97.19 88 ARG A N 1
ATOM 670 C CA . ARG A 1 88 ? -7.688 -6.185 -4.713 1.00 97.19 88 ARG A CA 1
ATOM 671 C C . ARG A 1 88 ? -6.299 -5.549 -4.846 1.00 97.19 88 ARG A C 1
ATOM 673 O O . ARG A 1 88 ? -5.846 -5.280 -5.962 1.00 97.19 88 ARG A O 1
ATOM 680 N N . LYS A 1 89 ? -5.597 -5.341 -3.728 1.00 95.81 89 LYS A N 1
ATOM 681 C CA . LYS A 1 89 ? -4.215 -4.834 -3.716 1.00 95.81 89 LYS A CA 1
ATOM 682 C C . LYS A 1 89 ? -3.240 -5.847 -4.321 1.00 95.81 89 LYS A C 1
ATOM 684 O O . LYS A 1 89 ? -2.423 -5.465 -5.162 1.00 95.81 89 LYS A O 1
ATOM 689 N N . ALA A 1 90 ? -3.360 -7.123 -3.952 1.00 96.50 90 ALA A N 1
ATOM 690 C CA . ALA A 1 90 ? -2.550 -8.204 -4.509 1.00 96.50 90 ALA A CA 1
ATOM 691 C C . ALA A 1 90 ? -2.792 -8.378 -6.018 1.00 96.50 90 ALA A C 1
ATOM 693 O O . ALA A 1 90 ? -1.836 -8.435 -6.790 1.00 96.50 90 ALA A O 1
ATOM 694 N N . ALA A 1 91 ? -4.054 -8.349 -6.457 1.00 97.19 91 ALA A N 1
ATOM 695 C CA . ALA A 1 91 ? -4.433 -8.435 -7.865 1.00 97.19 91 ALA A CA 1
ATOM 696 C C . ALA A 1 91 ? -3.852 -7.278 -8.689 1.00 97.19 91 ALA A C 1
ATOM 698 O O . ALA A 1 91 ? -3.312 -7.505 -9.769 1.00 97.19 91 ALA A O 1
ATOM 699 N N . LYS A 1 92 ? -3.883 -6.041 -8.170 1.00 96.56 92 LYS A N 1
ATOM 700 C CA . LYS A 1 92 ? -3.272 -4.887 -8.851 1.00 96.56 92 LYS A CA 1
ATOM 701 C C . LYS A 1 92 ? -1.758 -5.061 -9.009 1.00 96.56 92 LYS A C 1
ATOM 703 O O . LYS A 1 92 ? -1.226 -4.789 -10.082 1.00 96.56 92 LYS A O 1
ATOM 708 N N . HIS A 1 93 ? -1.071 -5.545 -7.974 1.00 93.31 93 HIS A N 1
ATOM 709 C CA . HIS A 1 93 ? 0.365 -5.830 -8.045 1.00 93.31 93 HIS A CA 1
ATOM 710 C C . HIS A 1 93 ? 0.693 -6.954 -9.035 1.00 93.31 93 HIS A C 1
ATOM 712 O O . HIS A 1 93 ? 1.618 -6.816 -9.839 1.00 93.31 93 HIS A O 1
ATOM 718 N N . ALA A 1 94 ? -0.079 -8.042 -9.014 1.00 94.94 94 ALA A N 1
ATOM 719 C CA . ALA A 1 94 ? 0.076 -9.152 -9.946 1.00 94.94 94 ALA A CA 1
ATOM 720 C C . ALA A 1 94 ? -0.182 -8.712 -11.395 1.00 94.94 94 ALA A C 1
ATOM 722 O O . ALA A 1 94 ? 0.574 -9.076 -12.291 1.00 94.94 94 ALA A O 1
ATOM 723 N N . TYR A 1 95 ? -1.186 -7.859 -11.619 1.00 96.69 95 TYR A N 1
ATOM 724 C CA . TYR A 1 95 ? -1.507 -7.314 -12.936 1.00 96.69 95 TYR A CA 1
ATOM 725 C C . TYR A 1 95 ? -0.366 -6.472 -13.520 1.00 96.69 95 TYR A C 1
ATOM 727 O O . TYR A 1 95 ? -0.031 -6.612 -14.697 1.00 96.69 95 TYR A O 1
ATOM 735 N N . VAL A 1 96 ? 0.280 -5.629 -12.705 1.00 95.12 96 VAL A N 1
ATOM 736 C CA . VAL A 1 96 ? 1.441 -4.841 -13.155 1.00 95.12 96 VAL A CA 1
ATOM 737 C C . VAL A 1 96 ? 2.591 -5.762 -13.564 1.00 95.12 96 VAL A C 1
ATOM 739 O O . VAL A 1 96 ? 3.121 -5.607 -14.665 1.00 95.12 96 VAL A O 1
ATOM 742 N N . ARG A 1 97 ? 2.912 -6.779 -12.751 1.00 92.19 97 ARG A N 1
ATOM 743 C CA . ARG A 1 97 ? 3.937 -7.777 -13.107 1.00 92.19 97 ARG A CA 1
ATOM 744 C C . ARG A 1 97 ? 3.581 -8.556 -14.370 1.00 92.19 97 ARG A C 1
ATOM 746 O O . ARG A 1 97 ? 4.442 -8.784 -15.214 1.00 92.19 97 ARG A O 1
ATOM 753 N N . TYR A 1 98 ? 2.315 -8.927 -14.539 1.00 95.31 98 TYR A N 1
ATOM 754 C CA . TYR A 1 98 ? 1.851 -9.611 -15.744 1.00 95.31 98 TYR A CA 1
ATOM 755 C C . TYR A 1 98 ? 2.055 -8.749 -17.001 1.00 95.31 98 TYR A C 1
ATOM 757 O O . TYR A 1 98 ? 2.530 -9.235 -18.030 1.00 95.31 98 TYR A O 1
ATOM 765 N N . LYS A 1 99 ? 1.778 -7.442 -16.910 1.00 95.06 99 LYS A N 1
ATOM 766 C CA . LYS A 1 99 ? 2.005 -6.503 -18.016 1.00 95.06 99 LYS A CA 1
ATOM 767 C C . LYS A 1 99 ? 3.492 -6.370 -18.365 1.00 95.06 99 LYS A C 1
ATOM 769 O O . LYS A 1 99 ? 3.837 -6.313 -19.545 1.00 95.06 99 LYS A O 1
ATOM 774 N N . GLU A 1 100 ? 4.373 -6.356 -17.364 1.00 94.12 100 GLU A N 1
ATOM 775 C CA . GLU A 1 100 ? 5.827 -6.359 -17.577 1.00 94.12 100 GLU A CA 1
ATOM 776 C C . GLU A 1 100 ? 6.298 -7.633 -18.289 1.00 94.12 100 GLU A C 1
ATOM 778 O O . GLU A 1 100 ? 7.110 -7.549 -19.212 1.00 94.12 100 GLU A O 1
ATOM 783 N N . HIS A 1 101 ? 5.750 -8.798 -17.928 1.00 92.75 101 HIS A N 1
ATOM 784 C CA . HIS A 1 101 ? 6.041 -10.054 -18.621 1.00 92.75 101 HIS A CA 1
ATOM 785 C C . HIS A 1 101 ? 5.649 -9.998 -20.102 1.00 92.75 101 HIS A C 1
ATOM 787 O O . HIS A 1 101 ? 6.477 -10.315 -20.957 1.00 92.75 101 HIS A O 1
ATOM 793 N N . GLN A 1 102 ? 4.454 -9.496 -20.433 1.00 93.69 102 GLN A N 1
ATOM 794 C CA . GLN A 1 102 ? 4.064 -9.321 -21.837 1.00 93.69 102 GLN A CA 1
ATOM 795 C C . GLN A 1 102 ? 4.970 -8.334 -22.589 1.00 93.69 102 GLN A C 1
ATOM 797 O O . GLN A 1 102 ? 5.305 -8.568 -23.752 1.00 93.69 102 GLN A O 1
ATOM 802 N N . ALA A 1 103 ? 5.382 -7.231 -21.956 1.00 93.69 103 ALA A N 1
ATOM 803 C CA . ALA A 1 103 ? 6.292 -6.270 -22.579 1.00 93.69 103 ALA A CA 1
ATOM 804 C C . ALA A 1 103 ? 7.666 -6.900 -22.868 1.00 93.69 103 ALA A C 1
ATOM 806 O O . ALA A 1 103 ? 8.196 -6.747 -23.970 1.00 93.69 103 ALA A O 1
ATOM 807 N N . ARG A 1 104 ? 8.207 -7.679 -21.921 1.00 93.25 104 ARG A N 1
ATOM 808 C CA . ARG A 1 104 ? 9.472 -8.411 -22.091 1.00 93.25 104 ARG A CA 1
ATOM 809 C C . ARG A 1 104 ? 9.398 -9.441 -23.210 1.00 93.25 104 ARG A C 1
ATOM 811 O O . ARG A 1 104 ? 10.339 -9.551 -23.990 1.00 93.25 104 ARG A O 1
ATOM 818 N N . GLU A 1 105 ? 8.286 -10.157 -23.342 1.00 93.38 105 GLU A N 1
ATOM 819 C CA . GLU A 1 105 ? 8.106 -11.108 -24.441 1.00 93.38 105 GLU A CA 1
ATOM 820 C C . GLU A 1 105 ? 8.062 -10.428 -25.812 1.00 93.38 105 GLU A C 1
ATOM 822 O O . GLU A 1 105 ? 8.643 -10.946 -26.770 1.00 93.38 105 GLU A O 1
ATOM 827 N N . ARG A 1 106 ? 7.424 -9.253 -25.920 1.00 94.00 106 ARG A N 1
ATOM 828 C CA . ARG A 1 106 ? 7.424 -8.463 -27.164 1.00 94.00 106 ARG A CA 1
ATOM 829 C C . ARG A 1 106 ? 8.838 -8.029 -27.542 1.00 94.00 106 ARG A C 1
ATOM 831 O O . ARG A 1 106 ? 9.233 -8.210 -28.692 1.00 94.00 106 ARG A O 1
ATOM 838 N N . VAL A 1 107 ? 9.615 -7.539 -26.574 1.00 93.31 107 VAL A N 1
ATOM 839 C CA . VAL A 1 107 ? 11.026 -7.172 -26.782 1.00 93.31 107 VAL A CA 1
ATOM 840 C C . VAL A 1 107 ? 11.860 -8.396 -27.167 1.00 93.31 107 VAL A C 1
ATOM 842 O O . VAL A 1 107 ? 12.605 -8.339 -28.140 1.00 93.31 107 VAL A O 1
ATOM 845 N N . ARG A 1 108 ? 11.686 -9.540 -26.491 1.00 93.56 108 ARG A N 1
ATOM 846 C CA . ARG A 1 108 ? 12.407 -10.785 -26.808 1.00 93.56 108 ARG A CA 1
ATOM 847 C C . ARG A 1 108 ? 12.125 -11.268 -28.233 1.00 93.56 108 ARG A C 1
ATOM 849 O O . ARG A 1 108 ? 13.053 -11.652 -28.940 1.00 93.56 108 ARG A O 1
ATOM 856 N N . LYS A 1 109 ? 10.863 -11.221 -28.677 1.00 94.12 109 LYS A N 1
ATOM 857 C CA . LYS A 1 109 ? 10.481 -11.563 -30.059 1.00 94.12 109 LYS A CA 1
ATOM 858 C C . LYS A 1 109 ? 11.062 -10.574 -31.074 1.00 94.12 109 LYS A C 1
ATOM 860 O O . LYS A 1 109 ? 11.495 -11.008 -32.138 1.00 94.12 109 LYS A O 1
ATOM 865 N N . ALA A 1 110 ? 11.104 -9.277 -30.756 1.00 90.88 110 ALA A N 1
ATOM 866 C CA . ALA A 1 110 ? 11.727 -8.266 -31.610 1.00 90.88 110 ALA A CA 1
ATOM 867 C C . ALA A 1 110 ? 13.242 -8.498 -31.754 1.00 90.88 110 ALA A C 1
ATOM 869 O O . ALA A 1 110 ? 13.734 -8.575 -32.875 1.00 90.88 110 ALA A O 1
ATOM 870 N N . LEU A 1 111 ? 13.954 -8.733 -30.645 1.00 89.44 111 LEU A N 1
ATOM 871 C CA . LEU A 1 111 ? 15.386 -9.054 -30.654 1.00 89.44 111 LEU A CA 1
ATOM 872 C C . LEU A 1 111 ? 15.688 -10.338 -31.440 1.00 89.44 111 LEU A C 1
ATOM 874 O O . LEU A 1 111 ? 16.639 -10.371 -32.215 1.00 89.44 111 LEU A O 1
ATOM 878 N N . ALA A 1 112 ? 14.859 -11.379 -31.307 1.00 89.38 112 ALA A N 1
ATOM 879 C CA . ALA A 1 112 ? 15.026 -12.620 -32.066 1.00 89.38 112 ALA A CA 1
ATOM 880 C C . ALA A 1 112 ? 14.841 -12.426 -33.584 1.00 89.38 112 ALA A C 1
ATOM 882 O O . ALA A 1 112 ? 15.521 -13.084 -34.372 1.00 89.38 112 ALA A O 1
ATOM 883 N N . ARG A 1 113 ? 13.947 -11.518 -34.009 1.00 85.50 113 ARG A N 1
ATOM 884 C CA . ARG A 1 113 ? 13.786 -11.149 -35.426 1.00 85.50 113 ARG A CA 1
ATOM 885 C C . ARG A 1 113 ? 14.998 -10.382 -35.943 1.00 85.50 113 ARG A C 1
ATOM 887 O O . ARG A 1 113 ? 15.483 -10.711 -37.019 1.00 85.50 113 ARG A O 1
ATOM 894 N N . THR A 1 114 ? 15.521 -9.433 -35.167 1.00 81.31 114 THR A N 1
ATOM 895 C CA . THR A 1 114 ? 16.750 -8.708 -35.522 1.00 81.31 114 THR A CA 1
ATOM 896 C C . THR A 1 114 ? 17.946 -9.656 -35.625 1.00 81.31 114 THR A C 1
ATOM 898 O O . THR A 1 114 ? 18.681 -9.596 -36.602 1.00 81.31 114 THR A O 1
ATOM 901 N N . ALA A 1 115 ? 18.102 -10.596 -34.686 1.00 79.75 115 ALA A N 1
ATOM 902 C CA . ALA A 1 115 ? 19.202 -11.563 -34.707 1.00 79.75 115 ALA A CA 1
ATOM 903 C C . ALA A 1 115 ? 19.135 -12.525 -35.909 1.00 79.75 115 ALA A C 1
ATOM 905 O O . ALA A 1 115 ? 20.165 -12.842 -36.495 1.00 79.75 115 ALA A O 1
ATOM 906 N N . ARG A 1 116 ? 17.931 -12.960 -36.316 1.00 72.38 116 ARG A N 1
ATOM 907 C CA . ARG A 1 116 ? 17.744 -13.800 -37.515 1.00 72.38 1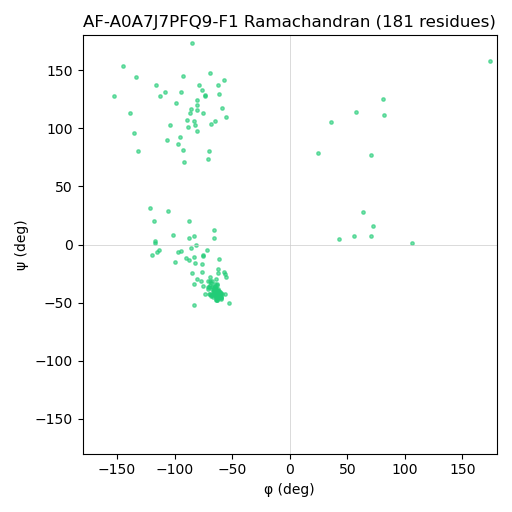16 ARG A CA 1
ATOM 908 C C . ARG A 1 116 ? 17.876 -13.020 -38.826 1.00 72.38 116 ARG A C 1
ATOM 910 O O . ARG A 1 116 ? 18.412 -13.557 -39.783 1.00 72.38 116 ARG A O 1
ATOM 917 N N . GLY A 1 117 ? 17.428 -11.764 -38.878 1.00 61.16 117 GLY A N 1
ATOM 918 C CA . GLY A 1 117 ? 17.622 -10.899 -40.049 1.00 61.16 117 GLY A CA 1
ATOM 919 C C . GLY A 1 117 ? 19.089 -10.512 -40.262 1.00 61.16 117 GLY A C 1
ATOM 920 O O . GLY A 1 117 ? 19.551 -10.431 -41.397 1.00 61.16 117 GLY A O 1
ATOM 921 N N . SER A 1 118 ? 19.851 -10.362 -39.175 1.00 55.44 118 SER A N 1
ATOM 922 C CA . SER A 1 118 ? 21.271 -10.004 -39.219 1.00 55.44 118 SER A CA 1
ATOM 923 C C . SER A 1 118 ? 22.202 -11.151 -39.637 1.00 55.44 118 SER A C 1
ATOM 925 O O . SER A 1 118 ? 23.369 -10.889 -39.905 1.00 55.44 118 SER A O 1
ATOM 927 N N . SER A 1 119 ? 21.721 -12.401 -39.739 1.00 50.12 119 SER A N 1
ATOM 928 C CA . SER A 1 119 ? 22.522 -13.526 -40.256 1.00 50.12 119 SER A CA 1
ATOM 929 C C . SER A 1 119 ? 22.447 -13.686 -41.782 1.00 50.12 119 SER A C 1
ATOM 931 O O . SER A 1 119 ? 22.960 -14.673 -42.303 1.00 50.12 119 SER A O 1
ATOM 933 N N . SER A 1 120 ? 21.789 -12.760 -42.492 1.00 51.34 120 SER A N 1
ATOM 934 C CA . SER A 1 120 ? 21.642 -12.802 -43.959 1.00 51.34 120 SER A CA 1
ATOM 935 C C . SER A 1 120 ? 22.361 -11.679 -44.713 1.00 51.34 120 SER A C 1
ATOM 937 O O . SER A 1 120 ? 22.432 -11.747 -45.930 1.00 51.34 120 SER A O 1
ATOM 939 N N . ASN A 1 121 ? 22.966 -10.710 -44.015 1.00 49.12 121 ASN A N 1
ATOM 940 C CA . ASN A 1 121 ? 23.794 -9.663 -44.622 1.00 49.12 121 ASN A CA 1
ATOM 941 C C . ASN A 1 121 ? 25.116 -9.528 -43.854 1.00 49.12 121 ASN A C 1
ATOM 943 O O . ASN A 1 121 ? 25.270 -8.660 -42.998 1.00 49.12 121 ASN A O 1
ATOM 947 N N . ALA A 1 122 ? 26.061 -10.419 -44.150 1.00 46.25 122 ALA A N 1
ATOM 948 C CA . ALA A 1 122 ? 27.468 -10.223 -43.830 1.00 46.25 122 ALA A CA 1
ATOM 949 C C . ALA A 1 122 ? 28.161 -9.638 -45.070 1.00 46.25 122 ALA A C 1
ATOM 951 O O . ALA A 1 122 ? 28.592 -10.383 -45.945 1.00 46.25 122 ALA A O 1
ATOM 952 N N . ALA A 1 123 ? 28.229 -8.310 -45.148 1.00 41.50 123 ALA A N 1
ATOM 953 C CA . ALA A 1 123 ? 29.177 -7.598 -45.997 1.00 41.50 123 ALA A CA 1
ATOM 954 C C . ALA A 1 123 ? 29.477 -6.216 -45.390 1.00 41.50 123 ALA A C 1
ATOM 956 O O . ALA A 1 123 ? 28.567 -5.452 -45.080 1.00 41.50 123 ALA A O 1
ATOM 957 N N . ASP A 1 124 ? 30.777 -5.971 -45.254 1.00 36.31 124 ASP A N 1
ATOM 958 C CA . ASP A 1 124 ? 31.507 -4.730 -44.983 1.00 36.31 124 ASP A CA 1
ATOM 959 C C . ASP A 1 124 ? 31.648 -4.182 -43.543 1.00 36.31 124 ASP A C 1
ATOM 961 O O . ASP A 1 124 ? 30.704 -3.665 -42.940 1.00 36.31 124 ASP A O 1
ATOM 965 N N . PRO A 1 125 ? 32.889 -4.204 -42.999 1.00 55.22 125 PRO A N 1
ATOM 966 C CA . PRO A 1 125 ? 33.287 -3.447 -41.827 1.00 55.22 125 PRO A CA 1
ATOM 967 C C . PRO A 1 125 ? 33.780 -2.058 -42.260 1.00 55.22 125 PRO A C 1
ATOM 969 O O . PRO A 1 125 ? 34.923 -1.889 -42.678 1.00 55.22 125 PRO A O 1
ATOM 972 N N . ALA A 1 126 ? 32.932 -1.043 -42.119 1.00 37.38 126 ALA A N 1
ATOM 973 C CA . ALA A 1 126 ? 33.344 0.350 -42.251 1.00 37.38 126 ALA A CA 1
ATOM 974 C C . ALA A 1 126 ? 32.736 1.195 -41.123 1.00 37.38 126 ALA A C 1
ATOM 976 O O . ALA A 1 126 ? 31.598 1.642 -41.170 1.00 37.38 126 ALA A O 1
ATOM 977 N N . THR A 1 127 ? 33.554 1.367 -40.088 1.00 38.88 127 THR A N 1
ATOM 978 C CA . THR A 1 127 ? 33.843 2.660 -39.460 1.00 38.88 127 THR A CA 1
ATOM 979 C C . THR A 1 127 ? 32.676 3.487 -38.893 1.00 38.88 127 THR A C 1
ATOM 981 O O . THR A 1 127 ? 31.933 4.163 -39.593 1.00 38.88 127 THR A O 1
ATOM 984 N N . SER A 1 128 ? 32.728 3.614 -37.563 1.00 42.38 128 SER A N 1
ATOM 985 C CA . SER A 1 128 ? 32.323 4.769 -36.746 1.00 42.38 128 SER A CA 1
ATOM 986 C C . SER A 1 128 ? 30.841 4.983 -36.392 1.00 42.38 128 SER A C 1
ATOM 988 O O . SER A 1 128 ? 29.975 5.196 -37.230 1.00 42.38 128 SER A O 1
ATOM 990 N N . SER A 1 129 ? 30.630 5.088 -35.070 1.00 38.78 129 SER A N 1
ATOM 991 C CA . SER A 1 129 ? 29.615 5.897 -34.359 1.00 38.78 129 SER A CA 1
ATOM 992 C C . SER A 1 129 ? 28.388 5.237 -33.711 1.00 38.78 129 SER A C 1
ATOM 994 O O . SER A 1 129 ? 27.647 5.934 -33.025 1.00 38.78 129 SER A O 1
ATOM 996 N N . THR A 1 130 ? 28.214 3.914 -33.739 1.00 36.44 130 THR A N 1
ATOM 997 C CA . THR A 1 130 ? 27.145 3.241 -32.952 1.00 36.44 130 THR A CA 1
ATOM 998 C C . THR A 1 130 ? 27.619 2.575 -31.656 1.00 36.44 130 THR A C 1
ATOM 1000 O O . THR A 1 130 ? 26.825 1.967 -30.942 1.00 36.44 130 THR A O 1
ATOM 1003 N N . ALA A 1 131 ? 28.879 2.788 -31.262 1.00 36.94 131 ALA A N 1
ATOM 1004 C CA . ALA A 1 131 ? 29.400 2.399 -29.945 1.00 36.94 131 ALA A CA 1
ATOM 1005 C C . ALA A 1 131 ? 28.867 3.270 -28.780 1.00 36.94 131 ALA A C 1
ATOM 1007 O O . ALA A 1 131 ? 29.135 2.977 -27.619 1.00 36.94 131 ALA A O 1
ATOM 1008 N N . ALA A 1 132 ? 28.082 4.318 -29.064 1.00 40.53 132 ALA A N 1
ATOM 1009 C CA . ALA A 1 132 ? 27.478 5.186 -28.047 1.00 40.53 132 ALA A CA 1
ATOM 1010 C C . ALA A 1 132 ? 26.112 4.693 -27.524 1.00 40.53 132 ALA A C 1
ATOM 1012 O O . ALA A 1 132 ? 25.639 5.188 -26.505 1.00 40.53 132 ALA A O 1
ATOM 1013 N N . ALA A 1 133 ? 25.472 3.717 -28.181 1.00 40.56 133 ALA A N 1
ATOM 1014 C CA . ALA A 1 133 ? 24.153 3.213 -27.773 1.00 40.56 133 ALA A CA 1
ATOM 1015 C C . ALA A 1 133 ? 24.214 1.932 -26.916 1.00 40.56 133 ALA A C 1
ATOM 1017 O O . ALA A 1 133 ? 23.189 1.481 -26.409 1.00 40.56 133 ALA A O 1
ATOM 1018 N N . ALA A 1 134 ? 25.408 1.356 -26.746 1.00 43.34 134 ALA A N 1
ATOM 1019 C CA . ALA A 1 134 ? 25.631 0.069 -26.084 1.00 43.34 134 ALA A CA 1
ATOM 1020 C C . ALA A 1 134 ? 26.508 0.171 -24.820 1.00 43.34 134 ALA A C 1
ATOM 1022 O O . ALA A 1 134 ? 27.060 -0.827 -24.368 1.00 43.34 134 ALA A O 1
ATOM 1023 N N . ALA A 1 135 ? 26.623 1.362 -24.225 1.00 44.91 135 ALA A N 1
ATOM 1024 C CA . ALA A 1 135 ? 27.238 1.544 -22.914 1.00 44.91 135 ALA A CA 1
ATOM 1025 C C . ALA A 1 135 ? 26.155 1.595 -21.823 1.00 44.91 135 ALA A C 1
ATOM 1027 O O . ALA A 1 135 ? 25.676 2.657 -21.438 1.00 44.91 135 ALA A O 1
ATOM 1028 N N . GLY A 1 136 ? 25.777 0.412 -21.339 1.00 44.03 136 GLY A N 1
ATOM 1029 C CA . GLY A 1 136 ? 25.432 0.211 -19.933 1.00 44.03 136 GLY A CA 1
ATOM 1030 C C . GLY A 1 136 ? 24.134 0.846 -19.440 1.00 44.03 136 GLY A C 1
ATOM 1031 O O . GLY A 1 136 ? 24.141 1.765 -18.624 1.00 44.03 136 GLY A O 1
ATOM 1032 N N . LEU A 1 137 ? 23.016 0.206 -19.780 1.00 44.38 137 LEU A N 1
ATOM 1033 C CA . LEU A 1 137 ? 21.807 0.183 -18.943 1.00 44.38 137 LEU A CA 1
ATOM 1034 C C . LEU A 1 137 ? 22.016 -0.565 -17.600 1.00 44.38 137 LEU A C 1
ATOM 1036 O O . LEU A 1 137 ? 21.052 -0.804 -16.876 1.00 44.38 137 LEU A O 1
ATOM 1040 N N . ASP A 1 138 ? 23.261 -0.867 -17.220 1.00 42.03 138 ASP A N 1
ATOM 1041 C CA . ASP A 1 138 ? 23.640 -1.615 -16.014 1.00 42.03 138 ASP A CA 1
ATOM 1042 C C . ASP A 1 138 ? 23.809 -0.743 -14.755 1.00 42.03 138 ASP A C 1
ATOM 1044 O O . ASP A 1 138 ? 24.431 -1.146 -13.778 1.00 42.03 138 ASP A O 1
ATOM 1048 N N . ALA A 1 139 ? 23.228 0.458 -14.730 1.00 46.50 139 ALA A N 1
ATOM 1049 C CA . ALA A 1 139 ? 23.252 1.342 -13.559 1.00 46.50 139 ALA A CA 1
ATOM 1050 C C . ALA A 1 139 ? 21.844 1.705 -13.058 1.00 46.50 139 ALA A C 1
ATOM 1052 O O . ALA A 1 139 ? 21.624 2.795 -12.526 1.00 46.50 139 ALA A O 1
ATOM 1053 N N . ALA A 1 140 ? 20.870 0.801 -13.209 1.00 44.97 140 ALA A N 1
ATOM 1054 C CA . ALA A 1 140 ? 19.514 1.000 -12.687 1.00 44.97 140 ALA A CA 1
ATOM 1055 C C . ALA A 1 140 ? 19.459 1.152 -11.147 1.00 44.97 140 ALA A C 1
ATOM 1057 O O . ALA A 1 140 ? 18.441 1.618 -10.626 1.00 44.97 140 ALA A O 1
ATOM 1058 N N . GLU A 1 141 ? 20.554 0.846 -10.441 1.00 51.53 141 GLU A N 1
ATOM 1059 C CA . GLU A 1 141 ? 20.626 0.817 -8.974 1.00 51.53 141 GLU A CA 1
ATOM 1060 C C . GLU A 1 141 ? 21.599 1.833 -8.343 1.00 51.53 141 GLU A C 1
ATOM 1062 O O . GLU A 1 141 ? 21.703 1.930 -7.125 1.00 51.53 141 GLU A O 1
ATOM 1067 N N . ALA A 1 142 ? 22.279 2.672 -9.130 1.00 50.53 142 ALA A N 1
ATOM 1068 C CA . ALA A 1 142 ? 23.263 3.612 -8.589 1.00 50.53 142 ALA A CA 1
ATOM 1069 C C . ALA A 1 142 ? 22.733 5.052 -8.609 1.00 50.53 142 ALA A C 1
ATOM 1071 O O . ALA A 1 142 ? 22.915 5.772 -9.587 1.00 50.53 142 ALA A O 1
ATOM 1072 N N . ALA A 1 143 ? 22.075 5.446 -7.512 1.00 54.69 143 ALA A N 1
ATOM 1073 C CA . ALA A 1 143 ? 21.772 6.819 -7.086 1.00 54.69 143 ALA A CA 1
ATOM 1074 C C . ALA A 1 143 ? 21.442 7.835 -8.202 1.00 54.69 143 ALA A C 1
ATOM 1076 O O . ALA A 1 143 ? 22.315 8.356 -8.898 1.00 54.69 143 ALA A O 1
ATOM 1077 N N . ARG A 1 144 ? 20.159 8.186 -8.325 1.00 64.62 144 ARG A N 1
ATOM 1078 C CA . ARG A 1 144 ? 19.712 9.231 -9.254 1.00 64.62 144 ARG A CA 1
ATOM 1079 C C . ARG A 1 144 ? 20.108 10.608 -8.711 1.00 64.62 144 ARG A C 1
ATOM 1081 O O . ARG A 1 144 ? 19.804 10.935 -7.566 1.00 64.62 144 ARG A O 1
ATOM 1088 N N . TRP A 1 145 ? 20.780 11.406 -9.532 1.00 68.62 145 TRP A N 1
ATOM 1089 C CA . TRP A 1 145 ? 21.169 12.769 -9.177 1.00 68.62 145 TRP A CA 1
ATOM 1090 C C . TRP A 1 145 ? 20.113 13.777 -9.640 1.00 68.62 145 TRP A C 1
ATOM 1092 O O . TRP A 1 145 ? 19.505 13.601 -10.696 1.00 68.62 145 TRP A O 1
ATOM 1102 N N . LEU A 1 146 ? 19.908 14.833 -8.853 1.00 73.81 146 LEU A N 1
ATOM 1103 C CA . LEU A 1 146 ? 18.987 15.936 -9.124 1.00 73.81 146 LEU A CA 1
ATOM 1104 C C . LEU A 1 146 ? 19.787 17.222 -9.370 1.00 73.81 146 LEU A C 1
ATOM 1106 O O . LEU A 1 146 ? 20.613 17.603 -8.539 1.00 73.81 146 LEU A O 1
ATOM 1110 N N . TYR A 1 147 ? 19.522 17.915 -10.479 1.00 80.38 147 TYR A N 1
ATOM 1111 C CA . TYR A 1 147 ? 20.052 19.263 -10.707 1.00 80.38 147 TYR A CA 1
ATOM 1112 C C . TYR A 1 147 ? 19.198 20.290 -9.959 1.00 80.38 147 TYR A C 1
ATOM 1114 O O . TYR A 1 147 ? 18.033 20.484 -10.291 1.00 80.38 147 TYR A O 1
ATOM 1122 N N . VAL A 1 148 ? 19.770 20.983 -8.975 1.00 77.56 148 VAL A N 1
ATOM 1123 C CA . VAL A 1 148 ? 19.014 21.832 -8.027 1.00 77.56 148 VAL A CA 1
ATOM 1124 C C . VAL A 1 148 ? 18.310 23.012 -8.702 1.00 77.56 148 VAL A C 1
ATOM 1126 O O . VAL A 1 148 ? 17.269 23.469 -8.240 1.00 77.56 148 VAL A O 1
ATOM 1129 N N . ARG A 1 149 ? 18.859 23.522 -9.808 1.00 76.00 149 ARG A N 1
ATOM 1130 C CA . ARG A 1 149 ? 18.306 24.695 -10.503 1.00 76.00 149 ARG A CA 1
ATOM 1131 C C . ARG A 1 149 ? 17.125 24.368 -11.413 1.00 76.00 149 ARG A C 1
ATOM 1133 O O . ARG A 1 149 ? 16.265 25.221 -11.580 1.00 76.00 149 ARG A O 1
ATOM 1140 N N . CYS A 1 150 ? 17.070 23.164 -11.981 1.00 83.69 150 CYS A N 1
ATOM 1141 C CA . CYS A 1 1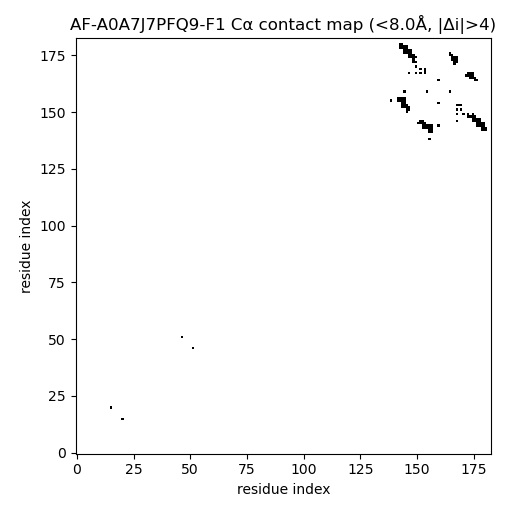50 ? 16.024 22.774 -12.934 1.00 83.69 150 CYS A CA 1
ATOM 1142 C C . CYS A 1 150 ? 15.174 21.576 -12.493 1.00 83.69 150 CYS A C 1
ATOM 1144 O O . CYS A 1 150 ? 14.185 21.267 -13.145 1.00 83.69 150 CYS A O 1
ATOM 1146 N N . GLY A 1 151 ? 15.550 20.881 -11.420 1.00 80.88 151 GLY A N 1
ATOM 1147 C CA . GLY A 1 151 ? 14.807 19.741 -10.884 1.00 80.88 151 GLY A CA 1
ATOM 1148 C C . GLY A 1 151 ? 14.850 18.474 -11.746 1.00 80.88 151 GLY A C 1
ATOM 1149 O O . GLY A 1 151 ? 14.152 17.509 -11.446 1.00 80.88 151 GLY A O 1
ATOM 1150 N N . HIS A 1 152 ? 15.657 18.424 -12.810 1.00 83.50 152 HIS A N 1
ATOM 1151 C CA . HIS A 1 152 ? 15.709 17.252 -13.684 1.00 83.50 152 HIS A CA 1
ATOM 1152 C C . HIS A 1 152 ? 16.577 16.129 -13.099 1.00 83.50 152 HIS A C 1
ATOM 1154 O O . HIS A 1 152 ? 17.773 16.310 -12.856 1.00 83.50 152 HIS A O 1
ATOM 1160 N N . MET A 1 153 ? 15.991 14.936 -12.964 1.00 82.56 153 MET A N 1
ATOM 1161 C CA . MET A 1 153 ? 16.697 13.684 -12.658 1.00 82.56 153 MET A CA 1
ATOM 1162 C C . MET A 1 153 ? 17.062 12.965 -13.960 1.00 82.56 153 MET A C 1
ATOM 1164 O O . MET A 1 153 ? 16.340 12.083 -14.419 1.00 82.56 153 MET A O 1
ATOM 1168 N N . CYS A 1 154 ? 18.157 13.387 -14.591 1.00 74.56 154 CYS A N 1
ATOM 1169 C CA . CYS A 1 154 ? 18.470 13.038 -15.983 1.00 74.56 154 CYS A CA 1
ATOM 1170 C C . CYS A 1 154 ? 19.735 12.185 -16.176 1.00 74.56 154 CYS A C 1
ATOM 1172 O O . CYS A 1 154 ? 19.984 11.733 -17.291 1.00 74.56 154 CYS A O 1
ATOM 1174 N N . CYS A 1 155 ? 20.523 11.927 -15.126 1.00 70.75 155 CYS A N 1
ATOM 1175 C CA . CYS A 1 155 ? 21.773 11.163 -15.219 1.00 70.75 155 CYS A CA 1
ATOM 1176 C C . CYS A 1 155 ? 22.024 10.291 -13.979 1.00 70.75 155 CYS A C 1
ATOM 1178 O O . CYS A 1 155 ? 21.580 10.613 -12.873 1.00 70.75 155 CYS A O 1
ATOM 1180 N N . CYS A 1 156 ? 22.776 9.203 -14.161 1.00 75.25 156 CYS A N 1
ATOM 1181 C CA . CYS A 1 156 ? 23.386 8.444 -13.067 1.00 75.25 156 CYS A CA 1
ATOM 1182 C C . CYS A 1 156 ? 24.739 9.059 -12.651 1.00 75.25 156 CYS A C 1
ATOM 1184 O O . CYS A 1 156 ? 25.247 9.974 -13.308 1.00 75.25 156 CYS A O 1
ATOM 1186 N N . VAL A 1 157 ? 25.335 8.537 -11.570 1.00 73.44 157 VAL A N 1
ATOM 1187 C CA . VAL A 1 157 ? 26.630 9.000 -11.023 1.00 73.44 157 VAL A CA 1
ATOM 1188 C C . VAL A 1 157 ? 27.721 9.029 -12.100 1.00 73.44 157 VAL A C 1
ATOM 1190 O O . VAL A 1 157 ? 28.366 10.058 -12.287 1.00 73.44 157 VAL A O 1
ATOM 1193 N N . ALA A 1 158 ? 27.882 7.937 -12.850 1.00 73.12 158 ALA A N 1
ATOM 1194 C CA . ALA A 1 158 ? 28.923 7.817 -13.869 1.00 73.12 158 ALA A CA 1
ATOM 1195 C C . ALA A 1 158 ? 28.756 8.865 -14.983 1.00 73.12 158 ALA A C 1
ATOM 1197 O O . ALA A 1 158 ? 29.711 9.546 -15.354 1.00 73.12 158 ALA A O 1
ATOM 1198 N N . CYS A 1 159 ? 27.521 9.074 -15.449 1.00 71.19 159 CYS A N 1
ATOM 1199 C CA . CYS A 1 159 ? 27.227 10.077 -16.469 1.00 71.19 159 CYS A CA 1
ATOM 1200 C C . CYS A 1 159 ? 27.481 11.506 -15.966 1.00 71.19 159 CYS A C 1
ATOM 1202 O O . CYS A 1 159 ? 28.031 12.315 -16.705 1.00 71.19 159 CYS A O 1
ATOM 1204 N N . SER A 1 160 ? 27.142 11.829 -14.712 1.00 73.38 160 SER A N 1
ATOM 1205 C CA . SER A 1 160 ? 27.405 13.174 -14.168 1.00 73.38 160 SER A CA 1
ATOM 1206 C C . SER A 1 160 ? 28.899 13.516 -14.086 1.00 73.38 160 SER A C 1
ATOM 1208 O O . SER A 1 160 ? 29.274 14.664 -14.328 1.00 73.38 160 SER A O 1
ATOM 1210 N N . GLN A 1 161 ? 29.748 12.522 -13.799 1.00 73.69 161 GLN A N 1
ATOM 1211 C CA . GLN A 1 161 ? 31.200 12.695 -13.731 1.00 73.69 161 GLN A CA 1
ATOM 1212 C C . GLN A 1 161 ? 31.813 12.841 -15.127 1.00 73.69 161 GLN A C 1
ATOM 1214 O O . GLN A 1 161 ? 32.617 13.744 -15.342 1.00 73.69 161 GLN A O 1
ATOM 1219 N N . ALA A 1 162 ? 31.374 12.029 -16.094 1.00 74.94 162 ALA A N 1
ATOM 1220 C CA . ALA A 1 162 ? 31.841 12.110 -17.479 1.00 74.94 162 ALA A CA 1
ATOM 1221 C C . ALA A 1 162 ? 31.453 13.431 -18.171 1.00 74.94 162 ALA A C 1
ATOM 1223 O O . ALA A 1 162 ? 32.229 13.967 -18.956 1.00 74.94 162 ALA A O 1
ATOM 1224 N N . LEU A 1 163 ? 30.272 13.985 -17.864 1.00 71.56 163 LEU A N 1
ATOM 1225 C CA . LEU A 1 163 ? 29.799 15.252 -18.440 1.00 71.56 163 LEU A CA 1
ATOM 1226 C C . LEU A 1 163 ? 30.377 16.502 -17.747 1.00 71.56 163 LEU A C 1
ATOM 1228 O O . LEU A 1 163 ? 30.039 17.624 -18.128 1.00 71.56 163 LEU A O 1
ATOM 1232 N N . GLY A 1 164 ? 31.213 16.348 -16.715 1.00 68.00 164 GLY A N 1
ATOM 1233 C CA . GLY A 1 164 ? 31.788 17.487 -15.994 1.00 68.00 164 GLY A CA 1
ATOM 1234 C C . GLY A 1 164 ? 30.745 18.356 -15.273 1.00 68.00 164 GLY A C 1
ATOM 1235 O O . GLY A 1 164 ? 30.961 19.555 -15.129 1.00 68.00 164 GLY A O 1
ATOM 1236 N N . ALA A 1 165 ? 29.614 17.760 -14.865 1.00 63.50 165 ALA A N 1
ATOM 1237 C CA . ALA A 1 165 ? 28.573 18.211 -13.921 1.00 63.50 165 ALA A CA 1
ATOM 1238 C C . ALA A 1 165 ? 28.046 19.669 -13.938 1.00 63.50 165 ALA A C 1
ATOM 1240 O O . ALA A 1 165 ? 27.225 20.005 -13.089 1.00 63.50 165 ALA A O 1
ATOM 1241 N N . ARG A 1 166 ? 28.433 20.552 -14.866 1.00 67.56 166 ARG A N 1
ATOM 1242 C CA . ARG A 1 166 ? 28.045 21.977 -14.789 1.00 67.56 166 ARG A CA 1
ATOM 1243 C C . ARG A 1 166 ? 26.678 22.297 -15.385 1.00 67.56 166 ARG A C 1
ATOM 1245 O O . ARG A 1 166 ? 26.084 23.297 -14.995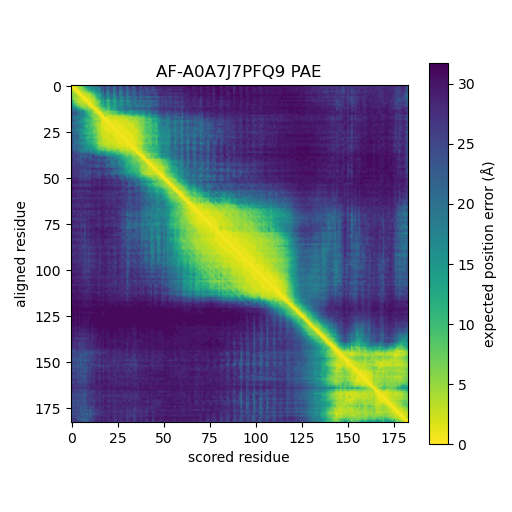 1.00 67.56 166 ARG A O 1
ATOM 1252 N N . ARG A 1 167 ? 26.174 21.480 -16.319 1.00 79.38 167 ARG A N 1
ATOM 1253 C CA . ARG A 1 167 ? 24.928 21.748 -17.061 1.00 79.38 167 ARG A CA 1
ATOM 1254 C C . ARG A 1 167 ? 24.015 20.531 -17.126 1.00 79.38 167 ARG A C 1
ATOM 1256 O O . ARG A 1 167 ? 24.481 19.403 -17.251 1.00 79.38 167 ARG A O 1
ATOM 1263 N N . CYS A 1 168 ? 22.709 20.777 -17.076 1.00 82.25 168 CYS A N 1
ATOM 1264 C CA . CYS A 1 168 ? 21.691 19.744 -17.241 1.00 82.25 168 CYS A CA 1
ATOM 1265 C C . CYS A 1 168 ? 21.586 19.290 -18.717 1.00 82.25 168 CYS A C 1
ATOM 1267 O O . CYS A 1 168 ? 21.370 20.138 -19.581 1.00 82.25 168 CYS A O 1
ATOM 1269 N N . PRO A 1 169 ? 21.648 17.985 -19.042 1.00 77.81 169 PRO A N 1
ATOM 1270 C CA . PRO A 1 169 ? 21.495 17.502 -20.420 1.00 77.81 169 PRO A CA 1
ATOM 1271 C C . PRO A 1 169 ? 20.126 17.793 -21.050 1.00 77.81 169 PRO A C 1
ATOM 1273 O O . PRO A 1 169 ? 20.024 17.875 -22.269 1.00 77.81 169 PRO A O 1
ATOM 1276 N N . VAL A 1 170 ? 19.080 17.966 -20.233 1.00 82.75 170 VAL A N 1
ATOM 1277 C CA . VAL A 1 170 ? 17.712 18.209 -20.719 1.00 82.75 170 VAL A CA 1
ATOM 1278 C C . VAL A 1 170 ? 17.497 19.681 -21.056 1.00 82.75 170 VAL A C 1
ATOM 1280 O O . VAL A 1 170 ? 17.055 20.010 -22.149 1.00 82.75 170 VAL A O 1
ATOM 1283 N N . CYS A 1 171 ? 17.820 20.581 -20.126 1.00 84.38 171 CYS A N 1
ATOM 1284 C CA . CYS A 1 171 ? 17.477 22.002 -20.252 1.00 84.38 171 CYS A CA 1
ATOM 1285 C C . CYS A 1 171 ? 18.688 22.937 -20.326 1.00 84.38 171 CYS A C 1
ATOM 1287 O O . CYS A 1 171 ? 18.515 24.150 -20.335 1.00 84.38 171 CYS A O 1
ATOM 1289 N N . ARG A 1 172 ? 19.913 22.395 -20.327 1.00 83.38 172 ARG A N 1
ATOM 1290 C CA . ARG A 1 172 ? 21.198 23.122 -20.375 1.00 83.38 172 ARG A CA 1
ATOM 1291 C C . ARG A 1 172 ? 21.415 24.166 -19.275 1.00 83.38 172 ARG A C 1
ATOM 1293 O O . ARG A 1 172 ? 22.426 24.860 -19.303 1.00 83.38 172 ARG A O 1
ATOM 1300 N N . ALA A 1 173 ? 20.523 24.230 -18.288 1.00 79.31 173 ALA A N 1
ATOM 1301 C CA . ALA A 1 173 ? 20.653 25.103 -17.134 1.00 79.31 173 ALA A CA 1
ATOM 1302 C C . ALA A 1 173 ? 21.897 24.734 -16.320 1.00 79.31 173 ALA A C 1
ATOM 1304 O O . ALA A 1 173 ? 22.175 23.549 -16.096 1.00 79.31 173 ALA A O 1
ATOM 1305 N N . GLU A 1 174 ? 22.619 25.759 -15.880 1.00 80.31 174 GLU A N 1
ATOM 1306 C CA . GLU A 1 174 ? 23.769 25.619 -14.995 1.00 80.31 174 GLU A CA 1
ATOM 1307 C C . GLU A 1 174 ? 23.303 25.413 -13.557 1.00 80.31 174 GLU A C 1
ATOM 1309 O O . GLU A 1 174 ? 22.357 26.058 -13.101 1.00 80.31 174 GLU A O 1
ATOM 1314 N N . GLY A 1 175 ? 23.936 24.493 -12.831 1.00 73.56 175 GLY A N 1
ATOM 1315 C CA . GLY A 1 175 ? 23.575 24.259 -11.438 1.00 73.56 175 GLY A CA 1
ATOM 1316 C C . GLY A 1 175 ? 24.292 23.088 -10.789 1.00 73.56 175 GLY A C 1
ATOM 1317 O O . GLY A 1 175 ? 24.750 22.167 -11.458 1.00 73.56 175 GLY A O 1
ATOM 1318 N N . ASN A 1 176 ? 24.341 23.127 -9.458 1.00 76.75 176 ASN A N 1
ATOM 1319 C CA . ASN A 1 176 ? 24.910 22.059 -8.647 1.00 76.75 176 ASN A CA 1
ATOM 1320 C C . ASN A 1 176 ? 24.038 20.802 -8.697 1.00 76.75 176 ASN A C 1
ATOM 1322 O O . ASN A 1 176 ? 22.805 20.871 -8.792 1.00 76.75 176 ASN A O 1
ATOM 1326 N N . VAL A 1 177 ? 24.701 19.654 -8.598 1.00 77.00 177 VAL A N 1
ATOM 1327 C CA . VAL A 1 177 ? 24.069 18.340 -8.648 1.00 77.00 177 VAL A CA 1
ATOM 1328 C C . VAL A 1 177 ? 24.094 17.717 -7.252 1.00 77.00 177 VAL A C 1
ATOM 1330 O O . VAL A 1 177 ? 25.137 17.705 -6.603 1.00 77.00 177 VAL A O 1
ATOM 1333 N N . ILE A 1 178 ? 22.955 17.197 -6.784 1.00 81.44 178 ILE A N 1
ATOM 1334 C CA . ILE A 1 178 ? 22.830 16.523 -5.481 1.00 81.44 178 ILE A CA 1
ATOM 1335 C C . ILE A 1 178 ? 22.455 15.055 -5.694 1.00 81.44 178 ILE A C 1
ATOM 1337 O O . ILE A 1 178 ? 21.594 14.732 -6.515 1.00 81.44 178 ILE A O 1
ATOM 1341 N N . LYS A 1 179 ? 23.089 14.159 -4.933 1.00 78.81 179 LYS A N 1
ATOM 1342 C CA . LYS A 1 179 ? 22.802 12.720 -4.927 1.00 78.81 179 LYS A CA 1
ATOM 1343 C C . LYS A 1 179 ? 21.570 12.434 -4.060 1.00 78.81 179 LYS A C 1
ATOM 1345 O O . LYS A 1 179 ? 21.592 12.714 -2.865 1.00 78.81 179 LYS A O 1
ATOM 1350 N N . VAL A 1 180 ? 20.514 11.862 -4.645 1.00 77.31 180 VAL A N 1
ATOM 1351 C CA . VAL A 1 180 ? 19.296 11.482 -3.910 1.00 77.31 180 VAL A CA 1
ATOM 1352 C C . VAL A 1 180 ? 19.340 9.990 -3.584 1.00 77.31 180 VAL A C 1
ATOM 1354 O O . VAL A 1 180 ? 19.423 9.148 -4.483 1.00 77.31 180 VAL A O 1
ATOM 1357 N N . PHE A 1 181 ? 19.268 9.660 -2.295 1.00 74.50 181 PHE A N 1
ATOM 1358 C CA . PHE A 1 181 ? 19.115 8.291 -1.807 1.00 74.50 181 PHE A CA 1
ATOM 1359 C C . PHE A 1 181 ? 17.625 8.011 -1.584 1.00 74.50 181 PHE A C 1
ATOM 1361 O O . PHE A 1 181 ? 16.928 8.825 -0.983 1.00 74.50 181 PHE A O 1
ATOM 1368 N N . ARG A 1 182 ? 17.121 6.884 -2.098 1.00 65.50 182 ARG A N 1
ATOM 1369 C CA . ARG A 1 182 ? 15.793 6.385 -1.722 1.00 65.50 182 ARG A CA 1
ATOM 1370 C C . ARG A 1 182 ? 15.974 5.543 -0.462 1.00 65.50 182 ARG A C 1
ATOM 1372 O O . ARG A 1 182 ? 16.660 4.529 -0.534 1.00 65.50 182 ARG A O 1
ATOM 1379 N N . THR A 1 183 ? 15.430 6.015 0.653 1.00 50.44 183 THR A N 1
ATOM 1380 C CA . THR A 1 183 ? 15.241 5.239 1.888 1.00 50.44 183 THR A CA 1
ATOM 1381 C C . THR A 1 183 ? 14.062 4.293 1.756 1.00 50.44 183 THR A C 1
ATOM 1383 O O . THR A 1 183 ? 13.075 4.712 1.102 1.00 50.44 183 THR A O 1
#

Radius of gyration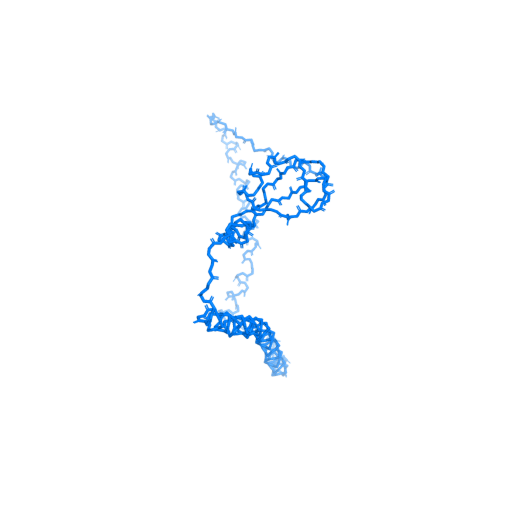: 37.21 Å; Cα contacts (8 Å, |Δi|>4): 74; chains: 1; bounding box: 68×41×105 Å

Foldseek 3Di:
DDPPDDDDDDDDDDDDDPVNVVVVVVVVVVVVVVVCVVCVVVVVVVVVVVPPDDPPPPPCPVCVVVVVVVVVVVVVVVVVVVVVVVVVVVVVVVVVVVVVVVVVVVVVVVVVVVVVVVVPDPDDDDDDDPVVVPPDPPVPPAFFKAFPVPRDSQDGPVVCVVVVNQADPPPRDGGHIDTDDDD

Sequence (183 aa):
ADDSGCQVKVVRGREANLSELAAVLESQQEYNDRRDGRQSTLQTVGQIITGGRHEGHRKTEKFLPVGAVITVRLAWWLGGVGSLLLVRKAAKHAYVRYKEHQARERVRKALARTARGSSSNAADPATSSTAAAAAGLDAAEAARWLYVRCGHMCCCVACSQALGARRCPVCRAEGNVIKVFRT